Protein AF-A0A6A5T7Q0-F1 (afdb_monomer)

InterPro domains:
  IPR032805 Wax synthase domain [PF13813] (266-339)
  IPR044851 Wax synthase [PTHR31595] (37-334)

Organism: NCBI:txid147558

Solvent-accessible surface area (backbone atoms only — not comparable to full-atom values): 19164 Å² total; per-residue (Å²): 132,87,80,74,84,70,69,101,68,82,77,88,82,75,93,82,60,58,75,69,53,48,51,50,50,51,48,73,26,68,72,57,59,40,68,55,36,51,48,51,32,52,49,53,52,9,46,44,23,24,70,41,63,36,86,43,69,69,52,63,70,46,45,64,57,39,50,46,26,35,52,30,24,25,76,24,20,52,84,76,38,61,68,84,54,17,35,60,52,30,36,49,42,44,48,45,44,32,38,40,48,33,35,42,65,72,65,40,40,26,39,94,82,49,43,70,62,64,52,50,71,63,42,88,76,59,84,81,79,91,45,78,73,54,53,57,56,49,22,41,50,51,9,46,51,55,64,71,40,55,39,31,61,95,43,101,71,39,45,78,58,60,32,69,43,78,93,73,45,72,68,56,71,70,60,46,45,50,53,26,53,53,45,29,54,52,22,51,49,56,44,51,56,61,69,68,54,78,77,64,84,63,50,74,67,71,70,26,78,85,56,70,58,54,85,88,36,65,94,73,64,48,72,66,55,52,51,52,52,52,49,51,50,52,51,48,54,51,41,52,50,27,52,56,52,21,54,49,26,48,52,48,42,54,33,46,73,73,65,75,43,60,70,74,63,65,50,44,59,49,35,54,78,86,46,54,81,42,75,67,33,26,68,53,35,18,43,58,49,42,59,49,56,37,31,39,47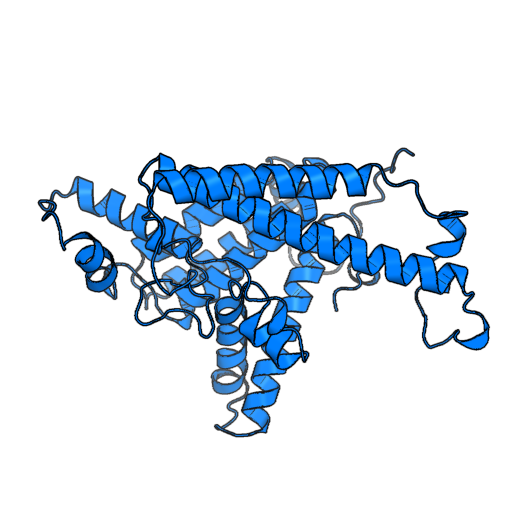,57,17,45,43,45,34,48,74,70,66,59,46,62,95,50,71,65,42,52,51,50,22,52,50,40,20,51,49,54,48,22,53,45,45,35,51,12,46,35,11,66,64,45,48,74,92,77,50,86,42,117

Sequence (348 aa):
MSFKTIGAESFYSLNLLGWHGQHILRFLNTSFHPLFYFTVQVVIISFAIGFVPPRSNRRLLLLPLVVFCSYAIINSASEHLRLFWVCPLSGFANGVVLQYLDLGLLSHWGFDTKSAIILAQKQNGETLAHNRISTVIQRFYFGFLSTFSFRKVNTPYEVKNTPQFRDKRAPSKPRFLLQHVTMVLICILAVDVSSQLPPAPNPAELFAAQRVHFLSRLGEVSGEEIAVRIMGSVLYWCNLFAILQGLFSFAALLAVSFGLSDVRSWRPLFGSLRDATSLRYFWGKFWHQSLRDALYKPGSFLTHKVLHLPPGILARYTKLFLAFLISGLMHAFAEVATGLALHHGGSL

Structure (mmCIF, N/CA/C/O backbone):
data_AF-A0A6A5T7Q0-F1
#
_entry.id   AF-A0A6A5T7Q0-F1
#
loop_
_atom_site.group_PDB
_atom_site.id
_atom_site.type_symbol
_atom_site.label_atom_id
_atom_site.label_alt_id
_atom_site.label_comp_id
_atom_site.label_asym_id
_atom_site.label_entity_id
_atom_site.label_seq_id
_atom_site.pdbx_PDB_ins_code
_atom_site.Cartn_x
_atom_site.Cartn_y
_atom_site.Cartn_z
_atom_site.occupancy
_atom_site.B_iso_or_equiv
_atom_site.auth_seq_id
_atom_site.auth_comp_id
_atom_site.auth_asym_id
_atom_site.auth_atom_id
_atom_site.pdbx_PDB_model_num
ATOM 1 N N . MET A 1 1 ? 15.431 17.254 -19.863 1.00 29.12 1 MET A N 1
ATOM 2 C CA . MET A 1 1 ? 14.466 17.198 -20.980 1.00 29.12 1 MET A CA 1
ATOM 3 C C . MET A 1 1 ? 13.111 17.592 -20.410 1.00 29.12 1 MET A C 1
ATOM 5 O O . MET A 1 1 ? 12.654 16.933 -19.487 1.00 29.12 1 MET A O 1
ATOM 9 N N . SER A 1 2 ? 12.559 18.732 -20.827 1.00 23.59 2 SER A N 1
ATOM 10 C CA . SER A 1 2 ? 11.267 19.230 -20.340 1.00 23.59 2 SER A CA 1
ATOM 11 C C . SER A 1 2 ? 10.161 18.319 -20.873 1.00 23.59 2 SER A C 1
ATOM 13 O O . SER A 1 2 ? 9.926 18.289 -22.081 1.00 23.59 2 SER A O 1
ATOM 15 N N . PHE A 1 3 ? 9.532 17.531 -19.998 1.00 26.17 3 PHE A N 1
ATOM 16 C CA . PHE A 1 3 ? 8.314 16.804 -20.342 1.00 26.17 3 PHE A CA 1
ATOM 17 C C . PHE A 1 3 ? 7.197 17.837 -20.486 1.00 26.17 3 PHE A C 1
ATOM 19 O O . PHE A 1 3 ? 6.603 18.273 -19.503 1.00 26.17 3 PHE A O 1
ATOM 26 N N . LYS A 1 4 ? 6.945 18.265 -21.728 1.00 27.52 4 LYS A N 1
ATOM 27 C CA . LYS A 1 4 ? 5.691 18.926 -22.081 1.00 27.52 4 LYS A CA 1
ATOM 28 C C . LYS A 1 4 ? 4.559 17.970 -21.715 1.00 27.52 4 LYS A C 1
ATOM 30 O O . LYS A 1 4 ? 4.511 16.845 -22.201 1.00 27.52 4 LYS A O 1
ATOM 35 N N . THR A 1 5 ? 3.690 18.448 -20.839 1.00 34.91 5 THR A N 1
ATOM 36 C CA . THR A 1 5 ? 2.397 17.885 -20.468 1.00 34.91 5 THR A CA 1
ATOM 37 C C . THR A 1 5 ? 1.600 17.542 -21.725 1.00 34.91 5 THR A C 1
ATOM 39 O O . THR A 1 5 ? 1.023 18.412 -22.375 1.00 34.91 5 THR A O 1
ATOM 42 N N . ILE A 1 6 ? 1.580 16.259 -22.087 1.00 33.22 6 ILE A N 1
ATOM 43 C CA . ILE A 1 6 ? 0.651 15.745 -23.091 1.00 33.22 6 ILE A CA 1
ATOM 44 C C . ILE A 1 6 ? -0.663 15.470 -22.364 1.00 33.22 6 ILE A C 1
ATOM 46 O O . ILE A 1 6 ? -0.815 14.462 -21.689 1.00 33.22 6 ILE A O 1
ATOM 50 N N . GLY A 1 7 ? -1.566 16.442 -22.489 1.00 31.20 7 GLY A N 1
ATOM 51 C CA . GLY A 1 7 ? -2.966 16.218 -22.844 1.00 31.20 7 GLY A CA 1
ATOM 52 C C . GLY A 1 7 ? -3.815 15.345 -21.924 1.00 31.20 7 GLY A C 1
ATOM 53 O O . GLY A 1 7 ? -3.831 14.124 -22.038 1.00 31.20 7 GLY A O 1
ATOM 54 N N . ALA A 1 8 ? -4.651 16.012 -21.132 1.00 33.62 8 ALA A N 1
ATOM 55 C CA . ALA A 1 8 ? -5.791 15.470 -20.403 1.00 33.62 8 ALA A CA 1
ATOM 56 C C . ALA A 1 8 ? -6.934 14.980 -21.330 1.00 33.62 8 ALA A C 1
ATOM 58 O O . ALA A 1 8 ? -8.061 15.464 -21.241 1.00 33.62 8 ALA A O 1
ATOM 59 N N . GLU A 1 9 ? -6.660 14.031 -22.231 1.00 33.41 9 GLU A N 1
ATOM 60 C CA . GLU A 1 9 ? -7.645 13.515 -23.203 1.00 33.41 9 GLU A CA 1
ATOM 61 C C . GLU A 1 9 ? -7.976 12.019 -23.059 1.00 33.41 9 GLU A C 1
ATOM 63 O O . GLU A 1 9 ? -8.655 11.450 -23.909 1.00 33.41 9 GLU A O 1
ATOM 68 N N . SER A 1 10 ? -7.563 11.344 -21.983 1.00 34.09 10 SER A N 1
ATOM 69 C CA . SER A 1 10 ? -7.735 9.883 -21.893 1.00 34.09 10 SER A CA 1
ATOM 70 C C . SER A 1 10 ? -9.073 9.385 -21.317 1.00 34.09 10 SER A C 1
ATOM 72 O O . SER A 1 10 ? -9.223 8.180 -21.141 1.00 34.09 10 SER A O 1
ATOM 74 N N . PHE A 1 11 ? -10.078 10.243 -21.081 1.00 39.88 11 PHE A N 1
ATOM 75 C CA . PHE A 1 11 ? -11.396 9.804 -20.578 1.00 39.88 11 PHE A CA 1
ATOM 76 C C . PHE A 1 11 ? -12.597 10.555 -21.189 1.00 39.88 11 PHE A C 1
ATOM 78 O O . PHE A 1 11 ? -13.511 10.996 -20.496 1.00 39.88 11 PHE A O 1
ATOM 85 N N . TYR A 1 12 ? -12.651 10.654 -22.519 1.00 38.16 12 TYR A N 1
ATOM 86 C CA . TYR A 1 12 ? -13.884 10.999 -23.239 1.00 38.16 12 TYR A CA 1
ATOM 87 C C . TYR A 1 12 ? -14.661 9.731 -23.609 1.00 38.16 12 TYR A C 1
ATOM 89 O O . TYR A 1 12 ? -14.588 9.277 -24.746 1.00 38.16 12 TYR A O 1
ATOM 97 N N . SER A 1 13 ? -15.368 9.096 -22.668 1.00 35.81 13 SER A N 1
ATOM 98 C CA . SER A 1 13 ? -16.342 8.037 -23.035 1.00 35.81 13 SER A CA 1
ATOM 99 C C . SER A 1 13 ? -17.291 7.579 -21.919 1.00 35.81 13 SER A C 1
ATOM 101 O O . SER A 1 13 ? -17.767 6.452 -21.945 1.00 35.81 13 SER A O 1
ATOM 103 N N . LEU A 1 14 ? -17.662 8.447 -20.971 1.00 39.62 14 LEU A N 1
ATOM 104 C CA . LEU A 1 14 ? -18.832 8.220 -20.102 1.00 39.62 14 LEU A CA 1
ATOM 105 C C . LEU A 1 14 ? -19.646 9.521 -19.981 1.00 39.62 14 LEU A C 1
ATOM 107 O O . LEU A 1 14 ? -19.571 10.251 -18.995 1.00 39.62 14 LEU A O 1
ATOM 111 N N . ASN A 1 15 ? -20.415 9.822 -21.033 1.00 41.84 15 ASN A N 1
ATOM 112 C CA . ASN A 1 15 ? -21.326 10.971 -21.152 1.00 41.84 15 ASN A CA 1
ATOM 113 C C . ASN A 1 15 ? -22.569 10.803 -20.248 1.00 41.84 15 ASN A C 1
ATOM 115 O O . ASN A 1 15 ? -23.684 10.617 -20.725 1.00 41.84 15 ASN A O 1
ATOM 119 N N . LEU A 1 16 ? -22.383 10.830 -18.925 1.00 47.88 16 LEU A N 1
ATOM 120 C CA . LEU A 1 16 ? -23.483 10.748 -17.947 1.00 47.88 16 LEU A CA 1
ATOM 121 C C . LEU A 1 16 ? -23.797 12.087 -17.264 1.00 47.88 16 LEU A C 1
ATOM 123 O O . LEU A 1 16 ? -24.833 12.221 -16.619 1.00 47.88 16 LEU A O 1
ATOM 127 N N . LEU A 1 17 ? -22.927 13.088 -17.405 1.00 51.12 17 LEU A N 1
ATOM 128 C CA . LEU A 1 17 ? -23.079 14.403 -16.784 1.00 51.12 17 LEU A CA 1
ATOM 129 C C . LEU A 1 17 ? -23.056 15.484 -17.864 1.00 51.12 17 LEU A C 1
ATOM 131 O O . LEU A 1 17 ? -22.125 15.541 -18.664 1.00 51.12 17 LEU A O 1
ATOM 135 N N . GLY A 1 18 ? -24.089 16.332 -17.885 1.00 59.00 18 GLY A N 1
ATOM 136 C CA . GLY A 1 18 ? -24.173 17.475 -18.798 1.00 59.00 18 GLY A CA 1
ATOM 137 C C . GLY A 1 18 ? -23.046 18.495 -18.581 1.00 59.00 18 GLY A C 1
ATOM 138 O O . GLY A 1 18 ? -22.315 18.433 -17.593 1.00 59.00 18 GLY A O 1
ATOM 139 N N . TRP A 1 19 ? -22.936 19.469 -19.488 1.00 57.25 19 TRP A N 1
ATOM 140 C CA . TRP A 1 19 ? -21.857 20.473 -19.550 1.00 57.25 19 TRP A CA 1
ATOM 141 C C . TRP A 1 19 ? -21.508 21.120 -18.194 1.00 57.25 19 TRP A C 1
ATOM 143 O O . TRP A 1 19 ? -20.341 21.176 -17.811 1.00 57.25 19 TRP A O 1
ATOM 153 N N . HIS A 1 20 ? -22.513 21.517 -17.408 1.00 55.72 20 HIS A N 1
ATOM 154 C CA . HIS A 1 20 ? -22.313 22.098 -16.074 1.00 55.72 20 HIS A CA 1
ATOM 155 C C . HIS A 1 20 ? -21.708 21.105 -15.067 1.00 55.72 20 HIS A C 1
ATOM 157 O O . HIS A 1 20 ? -20.847 21.475 -14.273 1.00 55.72 20 HIS A O 1
ATOM 163 N N . GLY A 1 21 ? -22.114 19.833 -15.117 1.00 63.03 21 GLY A N 1
ATOM 164 C CA . GLY A 1 21 ? -21.565 18.781 -14.261 1.00 63.03 21 GLY A CA 1
ATOM 165 C C . GLY A 1 21 ? -20.103 18.476 -14.586 1.00 63.03 21 GLY A C 1
ATOM 166 O O . GLY A 1 21 ? -19.308 18.266 -13.674 1.00 63.03 21 GLY A O 1
ATOM 167 N N . GLN A 1 22 ? -19.723 18.533 -15.866 1.00 62.59 22 GLN A N 1
ATOM 168 C CA . GLN A 1 22 ? -18.328 18.371 -16.281 1.00 62.59 22 GLN A CA 1
ATOM 169 C C . GLN A 1 22 ? -17.448 19.540 -15.829 1.00 62.59 22 GLN A C 1
ATOM 171 O O . GLN A 1 22 ? -16.348 19.306 -15.337 1.00 62.59 22 GLN A O 1
ATOM 176 N N . HIS A 1 23 ? -17.934 20.782 -15.921 1.00 64.06 23 HIS A N 1
ATOM 177 C CA . HIS A 1 23 ? -17.203 21.952 -15.415 1.00 64.06 23 HIS A CA 1
ATOM 178 C C . HIS A 1 23 ? -17.034 21.929 -13.899 1.00 64.06 23 HIS A C 1
ATOM 180 O O . HIS A 1 23 ? -15.935 22.181 -13.414 1.00 64.06 23 HIS A O 1
ATOM 186 N N . ILE A 1 24 ? -18.079 21.563 -13.150 1.00 63.47 24 ILE A N 1
ATOM 187 C CA . ILE A 1 24 ? -17.998 21.430 -11.689 1.00 63.47 24 ILE A CA 1
ATOM 188 C C . ILE A 1 24 ? -17.027 20.315 -11.304 1.00 63.47 24 ILE A C 1
ATOM 190 O O . ILE A 1 24 ? -16.191 20.522 -10.430 1.00 63.47 24 ILE A O 1
ATOM 194 N N . LEU A 1 25 ? -17.090 19.153 -11.962 1.00 62.62 25 LEU A N 1
ATOM 195 C CA . LEU A 1 25 ? -16.148 18.067 -11.699 1.00 62.62 25 LEU A CA 1
ATOM 196 C C . LEU A 1 25 ? -14.721 18.462 -12.051 1.00 62.62 25 LEU A C 1
ATOM 198 O O . LEU A 1 25 ? -13.823 18.185 -11.270 1.00 62.62 25 LEU A O 1
ATOM 202 N N . ARG A 1 26 ? -14.502 19.132 -13.184 1.00 64.56 26 ARG A N 1
ATOM 203 C CA . ARG A 1 26 ? -13.176 19.601 -13.591 1.00 64.56 26 ARG A CA 1
ATOM 204 C C . ARG A 1 26 ? -12.623 20.617 -12.596 1.00 64.56 26 ARG A C 1
ATOM 206 O O . ARG A 1 26 ? -11.506 20.443 -12.126 1.00 64.56 26 ARG A O 1
ATOM 213 N N . PHE A 1 27 ? -13.431 21.601 -12.201 1.00 64.75 27 PHE A N 1
ATOM 214 C CA . PHE A 1 27 ? -13.078 22.576 -11.174 1.00 64.75 27 PHE A CA 1
ATOM 215 C C . PHE A 1 27 ? -12.751 21.889 -9.844 1.00 64.75 27 PHE A C 1
ATOM 217 O O . PHE A 1 27 ? -11.660 22.060 -9.310 1.00 64.75 27 PHE A O 1
ATOM 224 N N . LEU A 1 28 ? -13.646 21.043 -9.330 1.00 62.97 28 LEU A N 1
ATOM 225 C CA . LEU A 1 28 ? -13.444 20.314 -8.076 1.00 62.97 28 LEU A CA 1
ATOM 226 C C . LEU A 1 28 ? -12.318 19.286 -8.134 1.00 62.97 28 LEU A C 1
ATOM 228 O O . LEU A 1 28 ? -11.993 18.749 -7.084 1.00 62.97 28 LEU A O 1
ATOM 232 N N . ASN A 1 29 ? -11.759 18.981 -9.300 1.00 64.88 29 ASN A N 1
ATOM 233 C CA . ASN A 1 29 ? -10.672 18.027 -9.476 1.00 64.88 29 ASN A CA 1
ATOM 234 C C . ASN A 1 29 ? -9.305 18.728 -9.491 1.00 64.88 29 ASN A C 1
ATOM 236 O O . ASN A 1 29 ? -8.366 18.244 -8.875 1.00 64.88 29 ASN A O 1
ATOM 240 N N . THR A 1 30 ? -9.203 19.902 -10.120 1.00 65.81 30 THR A N 1
ATOM 241 C CA . THR A 1 30 ? -7.932 20.639 -10.256 1.00 65.81 30 THR A CA 1
ATOM 242 C C . THR A 1 30 ? -7.741 21.752 -9.221 1.00 65.81 30 THR A C 1
ATOM 244 O O . THR A 1 30 ? -6.676 22.356 -9.171 1.00 65.81 30 THR A O 1
ATOM 247 N N . SER A 1 31 ? -8.758 22.072 -8.409 1.00 71.94 31 SER A N 1
ATOM 248 C CA . SER A 1 31 ? -8.704 23.242 -7.509 1.00 71.94 31 SER A CA 1
ATOM 249 C C . SER A 1 31 ? -7.930 23.029 -6.210 1.00 71.94 31 SER A C 1
ATOM 251 O O . SER A 1 31 ? -7.520 24.011 -5.593 1.00 71.94 31 SER A O 1
ATOM 253 N N . PHE A 1 32 ? -7.752 21.786 -5.750 1.00 86.25 32 PHE A N 1
ATOM 254 C CA . PHE A 1 32 ? -7.095 21.514 -4.471 1.00 86.25 32 PHE A CA 1
ATOM 255 C C . PHE A 1 32 ? -5.899 20.584 -4.625 1.00 86.25 32 PHE A C 1
ATOM 257 O O . PHE A 1 32 ? -5.861 19.698 -5.472 1.00 86.25 32 PHE A O 1
ATOM 264 N N . HIS A 1 33 ? -4.924 20.757 -3.734 1.00 91.88 33 HIS A N 1
ATOM 265 C CA . HIS A 1 33 ? -3.753 19.895 -3.684 1.00 91.88 33 HIS A CA 1
ATOM 266 C C . HIS A 1 33 ? -4.165 18.431 -3.390 1.00 91.88 33 HIS A C 1
ATOM 268 O O . HIS A 1 33 ? -4.971 18.213 -2.484 1.00 91.88 33 HIS A O 1
ATOM 274 N N . PRO A 1 34 ? -3.574 17.405 -4.032 1.00 92.62 34 PRO A N 1
ATOM 275 C CA . PRO A 1 34 ? -3.912 15.985 -3.832 1.00 92.62 34 PRO A CA 1
ATOM 276 C C . PRO A 1 34 ? -3.965 15.531 -2.362 1.00 92.62 34 PRO A C 1
ATOM 278 O O . PRO A 1 34 ? -4.816 14.737 -1.961 1.00 92.62 3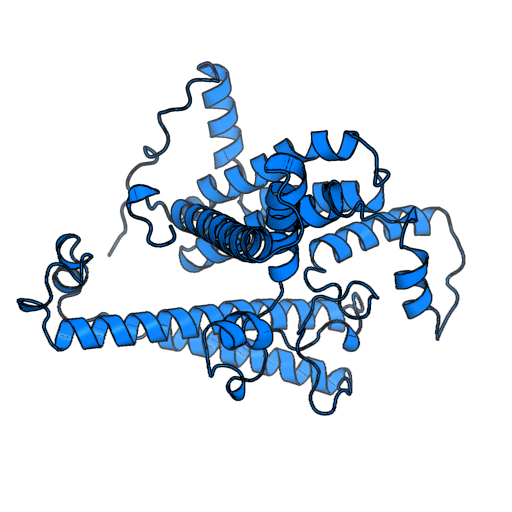4 PRO A O 1
ATOM 281 N N . LEU A 1 35 ? -3.082 16.077 -1.518 1.00 93.50 35 LEU A N 1
ATOM 282 C CA . LEU A 1 35 ? -3.062 15.794 -0.074 1.00 93.50 35 LEU A CA 1
ATOM 283 C C . LEU A 1 35 ? -4.320 16.275 0.666 1.00 93.50 35 LEU A C 1
ATOM 285 O O . LEU A 1 35 ? -4.678 15.691 1.689 1.00 93.50 35 LEU A O 1
ATOM 289 N N . PHE A 1 36 ? -5.005 17.304 0.162 1.00 94.75 36 PHE A N 1
ATOM 290 C CA . PHE A 1 36 ? -6.293 17.734 0.696 1.00 94.75 36 PHE A CA 1
ATOM 291 C C . PHE A 1 36 ? -7.346 16.644 0.485 1.00 94.75 36 PHE A C 1
ATOM 293 O O . PHE A 1 36 ? -7.945 16.188 1.458 1.00 94.75 36 PHE A O 1
ATOM 300 N N . TYR A 1 37 ? -7.506 16.143 -0.746 1.00 95.31 37 TYR A N 1
ATOM 301 C CA . TYR A 1 37 ? -8.430 15.038 -1.023 1.00 95.31 37 TYR A CA 1
ATOM 302 C C . TYR A 1 37 ? -8.072 13.787 -0.229 1.00 95.31 37 TYR A C 1
ATOM 304 O O . TYR A 1 37 ? -8.967 13.141 0.308 1.00 95.31 37 TYR A O 1
ATOM 312 N N . PHE A 1 38 ? -6.781 13.469 -0.091 1.00 95.69 38 PHE A N 1
ATOM 313 C CA . PHE A 1 38 ? -6.343 12.333 0.719 1.00 95.69 38 PHE A CA 1
ATOM 314 C C . PHE A 1 38 ? -6.719 12.508 2.198 1.00 95.69 38 PHE A C 1
ATOM 316 O O . PHE A 1 38 ? -7.215 11.580 2.837 1.00 95.69 38 PHE A O 1
ATOM 323 N N . THR A 1 39 ? -6.565 13.718 2.738 1.00 96.06 39 THR A N 1
ATOM 324 C CA . THR A 1 39 ? -6.977 14.038 4.111 1.00 96.06 39 THR A CA 1
ATOM 325 C C . THR A 1 39 ? -8.488 13.891 4.278 1.00 96.06 39 THR A C 1
ATOM 327 O O . THR A 1 39 ? -8.936 13.216 5.205 1.00 96.06 39 THR A O 1
ATOM 330 N N . VAL A 1 40 ? -9.281 14.451 3.358 1.00 96.25 40 VAL A N 1
ATOM 331 C CA . VAL A 1 40 ? -10.746 14.312 3.353 1.00 96.25 40 VAL A CA 1
ATOM 332 C C . VAL A 1 40 ? -11.149 12.838 3.284 1.00 96.25 40 VAL A C 1
ATOM 334 O O . VAL A 1 40 ? -11.987 12.393 4.067 1.00 96.25 40 VAL A O 1
ATOM 337 N N . GLN A 1 41 ? -10.503 12.054 2.421 1.00 96.31 41 GLN A N 1
ATOM 338 C CA . GLN A 1 41 ? -10.735 10.619 2.277 1.00 96.31 41 GLN A CA 1
ATOM 339 C C . GLN A 1 41 ? -10.512 9.869 3.599 1.00 96.31 41 GLN A C 1
ATOM 341 O O . GLN A 1 41 ? -11.386 9.127 4.052 1.00 96.31 41 GLN A O 1
ATOM 346 N N . VAL A 1 42 ? -9.371 10.099 4.256 1.00 96.50 42 VAL A N 1
ATOM 347 C CA . VAL A 1 42 ? -9.034 9.491 5.553 1.00 96.50 42 VAL A CA 1
ATOM 348 C C . VAL A 1 42 ? -10.026 9.913 6.634 1.00 96.50 42 VAL A C 1
ATOM 350 O O . VAL A 1 42 ? -10.448 9.074 7.434 1.00 96.50 42 VAL A O 1
ATOM 353 N N . VAL A 1 43 ? -10.434 11.183 6.660 1.00 96.69 43 VAL A N 1
ATOM 354 C CA . VAL A 1 43 ? -11.421 11.697 7.618 1.00 96.69 43 VAL A CA 1
ATOM 355 C C . VAL A 1 43 ? -12.769 11.003 7.422 1.00 96.69 43 VAL A C 1
ATOM 357 O O . VAL A 1 43 ? -13.307 10.468 8.391 1.00 96.69 43 VAL A O 1
ATOM 360 N N . ILE A 1 44 ? -13.281 10.917 6.189 1.00 96.38 44 ILE A N 1
ATOM 361 C CA . ILE A 1 44 ? -14.551 10.236 5.884 1.00 96.38 44 ILE A CA 1
ATOM 362 C C . ILE A 1 44 ? -14.516 8.780 6.362 1.00 96.38 44 ILE A C 1
ATOM 364 O O . ILE A 1 44 ? -15.428 8.340 7.066 1.00 96.38 44 ILE A O 1
ATOM 368 N N . ILE A 1 45 ? -13.450 8.040 6.037 1.00 95.81 45 ILE A N 1
ATOM 369 C CA . ILE A 1 45 ? -13.291 6.635 6.446 1.00 95.81 45 ILE A CA 1
ATOM 370 C C . ILE A 1 45 ? -13.238 6.517 7.976 1.00 95.81 45 ILE A C 1
ATOM 372 O O . ILE A 1 45 ? -13.916 5.668 8.562 1.00 95.81 45 ILE A O 1
ATOM 376 N N . SER A 1 46 ? -12.482 7.395 8.638 1.00 94.69 46 SER A N 1
ATOM 377 C CA . SER A 1 46 ? -12.334 7.398 10.097 1.00 94.69 46 SER A CA 1
ATOM 378 C C . SER A 1 46 ? -13.672 7.656 10.795 1.00 94.69 46 SER A C 1
ATOM 380 O O . SER A 1 46 ? -14.032 6.939 11.732 1.00 94.69 46 SER A O 1
ATOM 382 N N . PHE A 1 47 ? -14.462 8.611 10.296 1.00 94.31 47 PHE A N 1
ATOM 383 C CA . PHE A 1 47 ? -15.812 8.867 10.798 1.00 94.31 47 PHE A CA 1
ATOM 384 C C . PHE A 1 47 ? -16.754 7.685 10.549 1.00 94.31 47 PHE A C 1
ATOM 386 O O . PHE A 1 47 ? -17.473 7.259 11.457 1.00 94.31 47 PHE A O 1
ATOM 393 N N . ALA A 1 48 ? -16.716 7.103 9.350 1.00 94.62 48 ALA A N 1
ATOM 394 C CA . ALA A 1 48 ? -17.541 5.954 9.001 1.00 94.62 48 ALA A CA 1
ATOM 395 C C . ALA A 1 48 ? -17.285 4.754 9.927 1.00 94.62 48 ALA A C 1
ATOM 397 O O . ALA A 1 48 ? -18.228 4.111 10.391 1.00 94.62 48 ALA A O 1
ATOM 398 N N . ILE A 1 49 ? -16.018 4.459 10.225 1.00 92.56 49 ILE A N 1
ATOM 399 C CA 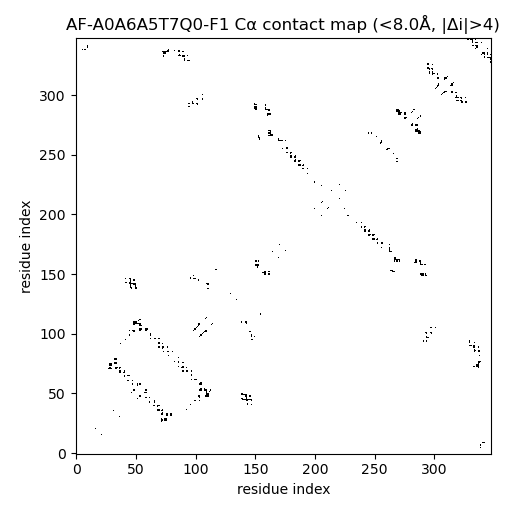. ILE A 1 49 ? -15.633 3.326 11.074 1.00 92.56 49 ILE A CA 1
ATOM 400 C C . ILE A 1 49 ? -15.898 3.613 12.562 1.00 92.56 49 ILE A C 1
ATOM 402 O O . ILE A 1 49 ? -16.354 2.721 13.285 1.00 92.56 49 ILE A O 1
ATOM 406 N N . GLY A 1 50 ? -15.616 4.833 13.027 1.00 91.75 50 GLY A N 1
ATOM 407 C CA . GLY A 1 50 ? -15.718 5.211 14.440 1.00 91.75 50 GLY A CA 1
ATOM 408 C C . GLY A 1 50 ? -17.143 5.483 14.936 1.00 91.75 50 GLY A C 1
ATOM 409 O O . GLY A 1 50 ? -17.464 5.177 16.088 1.00 91.75 50 GLY A O 1
ATOM 410 N N . PHE A 1 51 ? -18.007 6.039 14.080 1.00 92.50 51 PHE A N 1
ATOM 411 C CA . PHE A 1 51 ? -19.298 6.599 14.502 1.00 92.50 51 PHE A CA 1
ATOM 412 C C . PHE A 1 51 ? -20.514 5.951 13.841 1.00 92.50 51 PHE A C 1
ATOM 414 O O . PHE A 1 51 ? -21.576 5.895 14.457 1.00 92.50 51 PHE A O 1
ATOM 421 N N . VAL A 1 52 ? -20.395 5.450 12.608 1.00 93.38 52 VAL A N 1
ATOM 422 C CA . VAL A 1 52 ? -21.538 4.835 11.918 1.00 93.38 52 VAL A CA 1
ATOM 423 C C . VAL A 1 52 ? -21.640 3.357 12.311 1.00 93.38 52 VAL A C 1
ATOM 425 O O . VAL A 1 52 ? -20.641 2.642 12.181 1.00 93.38 52 VAL A O 1
ATOM 428 N N . PRO A 1 53 ? -22.817 2.849 12.733 1.00 91.44 53 PRO A N 1
ATOM 429 C CA . PRO A 1 53 ? -22.978 1.448 13.112 1.00 91.44 53 PRO A CA 1
ATOM 430 C C . PRO A 1 53 ? -22.544 0.477 11.998 1.00 91.44 53 PRO A C 1
ATOM 432 O O . PRO A 1 53 ? -22.861 0.721 10.830 1.00 91.44 53 PRO A O 1
ATOM 435 N N . PRO A 1 54 ? -21.875 -0.648 12.319 1.00 89.06 54 PRO A N 1
ATOM 436 C CA . PRO A 1 54 ? -21.259 -1.514 11.313 1.00 89.06 54 PRO A CA 1
ATOM 437 C C . PRO A 1 54 ? -22.170 -2.116 10.249 1.00 89.06 54 PRO A C 1
ATOM 439 O O . PRO A 1 54 ? -21.725 -2.370 9.133 1.00 89.06 54 PRO A O 1
ATOM 442 N N . ARG A 1 55 ? -23.439 -2.345 10.591 1.00 88.25 55 ARG A N 1
ATOM 443 C CA . ARG A 1 55 ? -24.452 -2.904 9.685 1.00 88.25 55 ARG A CA 1
ATOM 444 C C . ARG A 1 55 ? -25.338 -1.836 9.039 1.00 88.25 55 ARG A C 1
ATOM 446 O O . ARG A 1 55 ? -26.320 -2.169 8.392 1.00 88.25 55 ARG A O 1
ATOM 453 N N . SER A 1 56 ? -25.035 -0.554 9.239 1.00 92.00 56 SER A N 1
ATOM 454 C CA . SER A 1 56 ? -25.839 0.524 8.672 1.00 92.00 56 SER A CA 1
ATOM 455 C C . SER A 1 56 ? -25.542 0.712 7.185 1.00 92.00 56 SER A C 1
ATOM 457 O O . SER A 1 56 ? -24.397 0.959 6.802 1.00 92.00 56 SER A O 1
ATOM 459 N N . ASN A 1 57 ? -26.596 0.738 6.365 1.00 89.50 57 ASN A N 1
ATOM 460 C CA . ASN A 1 57 ? -26.510 1.069 4.937 1.00 89.50 57 ASN A CA 1
ATOM 461 C C . ASN A 1 57 ? -25.952 2.478 4.681 1.00 89.50 57 ASN A C 1
ATOM 463 O O . ASN A 1 57 ? -25.473 2.758 3.587 1.00 89.50 57 ASN A O 1
ATOM 467 N N . ARG A 1 58 ? -25.927 3.357 5.696 1.00 91.00 58 ARG A N 1
ATOM 468 C CA . ARG A 1 58 ? -25.296 4.684 5.604 1.00 91.00 58 ARG A CA 1
ATOM 469 C C . ARG A 1 58 ? -23.814 4.607 5.239 1.00 91.00 58 ARG A C 1
ATOM 471 O O . ARG A 1 58 ? -23.304 5.535 4.627 1.00 91.00 58 ARG A O 1
ATOM 478 N N . ARG A 1 59 ? -23.125 3.508 5.568 1.00 93.19 59 ARG A N 1
ATOM 479 C CA . ARG A 1 59 ? -21.728 3.301 5.157 1.00 93.19 59 ARG A CA 1
ATOM 480 C C . ARG A 1 59 ? -21.595 3.141 3.641 1.00 93.19 59 ARG A C 1
ATOM 482 O O . ARG A 1 59 ? -20.658 3.663 3.053 1.00 93.19 59 ARG A O 1
ATOM 489 N N . LEU A 1 60 ? -22.565 2.503 2.986 1.00 93.31 60 LEU A N 1
ATOM 490 C CA . LEU A 1 60 ? -22.561 2.374 1.528 1.00 93.31 60 LEU A CA 1
ATOM 491 C C . LEU A 1 60 ? -22.643 3.744 0.841 1.00 93.31 60 LEU A C 1
ATOM 493 O O . LEU A 1 60 ? -21.962 3.971 -0.153 1.00 93.31 60 LEU A O 1
ATOM 497 N N . LEU A 1 61 ? -23.408 4.678 1.415 1.00 91.62 61 LEU A N 1
ATOM 498 C CA . LEU A 1 61 ? -23.562 6.039 0.888 1.00 91.62 61 LEU A CA 1
ATOM 499 C C . LEU A 1 61 ? -22.264 6.864 0.929 1.00 91.62 61 LEU A C 1
ATOM 501 O O . LEU A 1 61 ? -22.145 7.842 0.199 1.00 91.62 61 LEU A O 1
ATOM 505 N N . LEU A 1 62 ? -21.286 6.481 1.757 1.00 93.81 62 LEU A N 1
ATOM 506 C CA . LEU A 1 62 ? -19.993 7.167 1.853 1.00 93.81 62 LEU A CA 1
ATOM 507 C C . LEU A 1 62 ? -18.971 6.647 0.833 1.00 93.81 62 LEU A C 1
ATOM 509 O O . LEU A 1 62 ? -17.981 7.326 0.565 1.00 93.81 62 LEU A O 1
ATOM 513 N N . LEU A 1 63 ? -19.203 5.470 0.240 1.00 94.25 63 LEU A N 1
ATOM 514 C CA . LEU A 1 63 ? -18.287 4.880 -0.734 1.00 94.25 63 LEU A CA 1
ATOM 515 C C . LEU A 1 63 ? -18.074 5.778 -1.971 1.00 94.25 63 LEU A C 1
ATOM 517 O O . LEU A 1 63 ? -16.911 5.988 -2.315 1.00 94.25 63 LEU A O 1
ATOM 521 N N . PRO A 1 64 ? -19.112 6.367 -2.605 1.00 94.88 64 PRO A N 1
ATOM 522 C CA . PRO A 1 64 ? -18.913 7.278 -3.733 1.00 94.88 64 PRO A CA 1
ATOM 523 C C . PRO A 1 64 ? -18.028 8.481 -3.396 1.00 94.88 64 PRO A C 1
ATOM 525 O O . PRO A 1 64 ? -17.223 8.884 -4.226 1.00 94.88 64 PRO A O 1
ATOM 528 N N . LEU A 1 65 ? -18.115 9.018 -2.173 1.00 93.75 65 LEU A N 1
ATOM 529 C CA . LEU A 1 65 ? -17.269 10.134 -1.730 1.00 93.75 65 LEU A CA 1
ATOM 530 C C . LEU A 1 65 ? -15.804 9.704 -1.584 1.00 93.75 65 LEU A C 1
ATOM 532 O O . LEU A 1 65 ? -14.902 10.393 -2.050 1.00 93.75 65 LEU A O 1
ATOM 536 N N . VAL A 1 66 ? -15.563 8.537 -0.981 1.00 95.56 66 VAL A N 1
ATOM 537 C CA . VAL A 1 66 ? -14.213 7.971 -0.818 1.00 95.56 66 VAL A CA 1
ATOM 538 C C . VAL A 1 66 ? -13.576 7.648 -2.176 1.00 95.56 66 VAL A C 1
ATOM 540 O O . VAL A 1 66 ? -12.384 7.899 -2.369 1.00 95.56 66 VAL A O 1
ATOM 543 N N . VAL A 1 67 ? -14.364 7.130 -3.124 1.00 95.00 67 VAL A N 1
ATOM 544 C CA . VAL A 1 67 ? -13.934 6.870 -4.507 1.00 95.00 67 VAL A CA 1
ATOM 545 C C . VAL A 1 67 ? -13.683 8.177 -5.255 1.00 95.00 67 VAL A C 1
ATOM 547 O O . VAL A 1 67 ? -12.660 8.290 -5.925 1.00 95.00 67 VAL A O 1
ATOM 550 N N . PHE A 1 68 ? -14.549 9.182 -5.096 1.00 93.88 68 PHE A N 1
ATOM 551 C CA . PHE A 1 68 ? -14.360 10.505 -5.689 1.00 93.88 68 PHE A CA 1
ATOM 552 C C . PHE A 1 68 ? -13.055 11.158 -5.223 1.00 93.88 68 PHE A C 1
ATOM 554 O O . PHE A 1 68 ? -12.316 11.672 -6.054 1.00 93.88 68 PHE A O 1
ATOM 561 N N . CYS A 1 69 ? -12.709 11.082 -3.932 1.00 94.81 69 CYS A N 1
ATOM 562 C CA . CYS A 1 69 ? -11.415 11.577 -3.458 1.00 94.81 69 CYS A CA 1
ATOM 563 C C . CYS A 1 69 ? -10.238 10.848 -4.126 1.00 94.81 69 CYS A C 1
ATOM 565 O O . CYS A 1 69 ? -9.275 11.498 -4.515 1.00 94.81 69 CYS A O 1
ATOM 567 N N . SER A 1 70 ? -10.320 9.522 -4.296 1.00 94.62 70 SER A N 1
ATOM 568 C CA . SER A 1 70 ? -9.279 8.752 -5.000 1.00 94.62 70 SER A CA 1
ATOM 569 C C . SER A 1 70 ? -9.158 9.181 -6.462 1.00 94.62 70 SER A C 1
ATOM 571 O O . SER A 1 70 ? -8.061 9.427 -6.954 1.00 94.62 70 SER A O 1
ATOM 573 N N . TYR A 1 71 ? -10.297 9.339 -7.140 1.00 92.69 71 TYR A N 1
ATOM 574 C CA . TYR A 1 71 ? -10.365 9.850 -8.505 1.00 92.69 71 TYR A CA 1
ATOM 575 C C . TYR A 1 71 ? -9.748 11.250 -8.612 1.00 92.69 71 TYR A C 1
ATOM 577 O O . TYR A 1 71 ? -8.939 11.491 -9.507 1.00 92.69 71 TYR A O 1
ATOM 585 N N . ALA A 1 72 ? -10.070 12.149 -7.680 1.00 92.38 72 ALA A N 1
ATOM 586 C CA . ALA A 1 72 ? -9.528 13.500 -7.668 1.00 92.38 72 ALA A CA 1
ATOM 587 C C . ALA A 1 72 ? -8.003 13.505 -7.485 1.00 92.38 72 ALA A C 1
ATOM 589 O O . ALA A 1 72 ? -7.293 14.230 -8.173 1.00 92.38 72 ALA A O 1
ATOM 590 N N . ILE A 1 73 ? -7.474 12.635 -6.617 1.00 93.12 73 ILE A N 1
ATOM 591 C CA . ILE A 1 73 ? -6.025 12.456 -6.443 1.00 93.12 73 ILE A CA 1
ATOM 592 C C . ILE A 1 73 ? -5.385 11.985 -7.747 1.00 93.12 73 ILE A C 1
ATOM 594 O O . ILE A 1 73 ? -4.420 12.596 -8.189 1.00 93.12 73 ILE A O 1
ATOM 598 N N . ILE A 1 74 ? -5.933 10.943 -8.380 1.00 90.69 74 ILE A N 1
ATOM 599 C CA . ILE A 1 74 ? -5.385 10.381 -9.625 1.00 90.69 74 ILE A CA 1
ATOM 600 C C . ILE A 1 74 ? -5.280 11.459 -10.706 1.00 90.69 74 ILE A C 1
ATOM 602 O O . ILE A 1 74 ? -4.260 11.562 -11.373 1.00 90.69 74 ILE A O 1
ATOM 606 N N . ASN A 1 75 ? 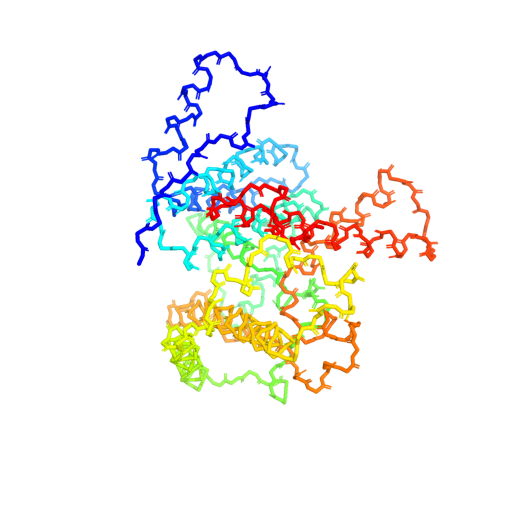-6.304 12.294 -10.858 1.00 88.12 75 ASN A N 1
ATOM 607 C CA . ASN A 1 75 ? -6.340 13.275 -11.939 1.00 88.12 75 ASN A CA 1
ATOM 608 C C . ASN A 1 75 ? -5.590 14.584 -11.634 1.00 88.12 75 ASN A C 1
ATOM 610 O O . ASN A 1 75 ? -5.315 15.333 -12.563 1.00 88.12 75 ASN A O 1
ATOM 614 N N . SER A 1 76 ? -5.265 14.875 -10.371 1.00 88.38 76 SER A N 1
ATOM 615 C CA . SER A 1 76 ? -4.567 16.114 -9.980 1.00 88.38 76 SER A CA 1
ATOM 616 C C . SER A 1 76 ? -3.114 15.898 -9.551 1.00 88.38 76 SER A C 1
ATOM 618 O O . SER A 1 76 ? -2.342 16.859 -9.472 1.00 88.38 76 SER A O 1
ATOM 620 N N . ALA A 1 77 ? -2.710 14.656 -9.258 1.00 89.00 77 ALA A N 1
ATOM 621 C CA . ALA A 1 77 ? -1.413 14.359 -8.655 1.00 89.00 77 ALA A CA 1
ATOM 622 C C . ALA A 1 77 ? -0.224 14.778 -9.521 1.00 89.00 77 ALA A C 1
ATOM 624 O O . ALA A 1 77 ? 0.697 15.396 -8.990 1.00 89.00 77 ALA A O 1
ATOM 625 N N . SER A 1 78 ? -0.237 14.499 -10.826 1.00 89.56 78 SER A N 1
ATOM 626 C CA . SER A 1 78 ? 0.861 14.869 -11.732 1.00 89.56 78 SER A CA 1
ATOM 627 C C . SER A 1 78 ? 1.040 16.376 -11.906 1.00 89.56 78 SER A C 1
ATOM 629 O O . SER A 1 78 ? 2.132 16.817 -12.251 1.00 89.56 78 SER A O 1
ATOM 631 N N . GLU A 1 79 ? -0.011 17.165 -11.675 1.00 87.00 79 GLU A N 1
ATOM 632 C CA . GLU A 1 79 ? 0.041 18.627 -11.790 1.00 87.00 79 GLU A CA 1
ATOM 633 C C . GLU A 1 79 ? 0.670 19.282 -10.551 1.00 87.00 79 GLU A C 1
ATOM 635 O O . GLU A 1 79 ? 1.280 20.344 -10.651 1.00 87.00 79 GLU A O 1
ATOM 640 N N . HIS A 1 80 ? 0.552 18.640 -9.385 1.00 87.12 80 HIS A N 1
ATOM 641 C CA . HIS A 1 80 ? 0.938 19.222 -8.096 1.00 87.12 80 HIS A CA 1
ATOM 642 C C . HIS A 1 80 ? 2.173 18.572 -7.466 1.00 87.12 80 HIS A C 1
ATOM 644 O O . HIS A 1 80 ? 2.857 19.189 -6.648 1.00 87.12 80 HIS A O 1
ATOM 650 N N . LEU A 1 81 ? 2.455 17.313 -7.799 1.00 87.88 81 LEU A N 1
ATOM 651 C CA . LEU A 1 81 ? 3.511 16.523 -7.181 1.00 87.88 81 LEU A CA 1
ATOM 652 C C . LEU A 1 81 ? 4.590 16.172 -8.195 1.00 87.88 81 LEU A C 1
ATOM 654 O O . LEU A 1 81 ? 4.338 15.946 -9.375 1.00 87.88 81 LEU A O 1
ATOM 658 N N . ARG A 1 82 ? 5.822 16.028 -7.701 1.00 86.25 82 ARG A N 1
ATOM 659 C CA . ARG A 1 82 ? 6.884 15.398 -8.490 1.00 86.25 82 ARG A CA 1
ATOM 660 C C . ARG A 1 82 ? 6.449 13.983 -8.858 1.00 86.25 82 ARG A C 1
ATOM 662 O O . ARG A 1 82 ? 5.961 13.265 -7.988 1.00 86.25 82 ARG A O 1
ATOM 669 N N . LEU A 1 83 ? 6.724 13.572 -10.097 1.00 81.38 83 LEU A N 1
ATOM 670 C CA . LEU A 1 83 ? 6.367 12.263 -10.664 1.00 81.38 83 LEU A CA 1
ATOM 671 C C . LEU A 1 83 ? 6.633 11.088 -9.708 1.00 81.38 83 LEU A C 1
ATOM 673 O O . LEU A 1 83 ? 5.817 10.182 -9.575 1.00 81.38 83 LEU A O 1
ATOM 677 N N . PHE A 1 84 ? 7.747 11.157 -8.978 1.00 81.81 84 PHE A N 1
ATOM 678 C CA . PHE A 1 84 ? 8.129 10.191 -7.952 1.00 81.81 84 PHE A CA 1
ATOM 679 C C . PHE A 1 84 ? 7.052 9.944 -6.876 1.00 81.81 84 PHE A C 1
ATOM 681 O O . PHE A 1 84 ? 6.848 8.808 -6.463 1.00 81.81 84 PHE A O 1
ATOM 688 N N . TRP A 1 85 ? 6.351 10.989 -6.424 1.00 86.75 85 TRP A N 1
ATOM 689 C CA . TRP A 1 85 ? 5.337 10.915 -5.362 1.00 86.75 85 TRP A CA 1
ATOM 690 C C . TRP A 1 85 ? 3.927 10.619 -5.873 1.00 86.75 85 TRP A C 1
ATOM 692 O O . TRP A 1 85 ? 3.067 10.214 -5.091 1.00 86.75 85 TRP A O 1
ATOM 702 N N . VAL A 1 86 ? 3.696 10.786 -7.175 1.00 89.81 86 VAL A N 1
ATOM 703 C CA . VAL A 1 86 ? 2.387 10.615 -7.814 1.00 89.81 86 VAL A CA 1
ATOM 704 C C . VAL A 1 86 ? 1.874 9.184 -7.660 1.00 89.81 86 VAL A C 1
ATOM 706 O O . VAL A 1 86 ? 0.775 8.971 -7.144 1.00 89.81 86 VAL A O 1
ATOM 709 N N . CYS A 1 87 ? 2.682 8.197 -8.057 1.00 87.12 87 CYS A N 1
ATOM 710 C CA . CYS A 1 87 ? 2.284 6.790 -8.024 1.00 87.12 87 CYS A CA 1
ATOM 711 C C . CYS A 1 87 ? 2.129 6.253 -6.584 1.00 87.12 87 CYS A C 1
ATOM 713 O O . CYS A 1 87 ? 1.077 5.682 -6.288 1.00 87.12 87 CYS A O 1
ATOM 715 N N . PRO A 1 88 ? 3.066 6.491 -5.636 1.00 89.75 88 PRO A N 1
ATOM 716 C CA . PRO A 1 88 ? 2.880 6.089 -4.241 1.00 89.75 88 PRO A CA 1
ATOM 717 C C . PRO A 1 88 ? 1.630 6.685 -3.585 1.00 89.75 88 PRO A C 1
ATOM 719 O O . PRO A 1 88 ? 0.887 5.950 -2.936 1.00 89.75 88 PRO A O 1
ATOM 722 N N . LEU A 1 89 ? 1.365 7.988 -3.765 1.00 92.62 89 LEU A N 1
ATOM 723 C CA . LEU A 1 89 ? 0.178 8.622 -3.184 1.00 92.62 89 LEU A CA 1
ATOM 724 C C . LEU A 1 89 ? -1.107 8.039 -3.780 1.00 92.62 89 LEU A C 1
ATOM 726 O O . LEU A 1 89 ? -2.013 7.675 -3.035 1.00 92.62 89 LEU A O 1
ATOM 730 N N . SER A 1 90 ? -1.168 7.904 -5.105 1.00 92.56 90 SER A N 1
ATOM 731 C CA . SER A 1 90 ? -2.345 7.376 -5.806 1.00 92.56 90 SER A CA 1
ATOM 732 C C . SER A 1 90 ? -2.592 5.902 -5.476 1.00 92.56 90 SER A C 1
ATOM 734 O O . SER A 1 90 ? -3.725 5.494 -5.218 1.00 92.56 90 SER A O 1
ATOM 736 N N . GLY A 1 91 ? -1.533 5.093 -5.397 1.00 92.25 91 GLY A N 1
ATOM 737 C CA . GLY A 1 91 ? -1.613 3.703 -4.952 1.00 92.25 91 GLY A CA 1
ATOM 738 C C . GLY A 1 91 ? -2.114 3.588 -3.511 1.00 92.25 91 GLY A C 1
ATOM 739 O O . GLY A 1 91 ? -2.973 2.757 -3.217 1.00 92.25 91 GLY A O 1
ATOM 740 N N . PHE A 1 92 ? -1.645 4.457 -2.613 1.00 92.12 92 PHE A N 1
ATOM 741 C CA . PHE A 1 92 ? -2.088 4.465 -1.220 1.00 92.12 92 PHE A CA 1
ATOM 742 C C . PHE A 1 92 ? -3.534 4.957 -1.061 1.00 92.12 92 PHE A C 1
ATOM 744 O O . PHE A 1 92 ? -4.296 4.360 -0.300 1.00 92.12 92 PHE A O 1
ATOM 751 N N . ALA A 1 93 ? -3.940 5.974 -1.828 1.00 94.81 93 ALA A N 1
ATOM 752 C CA . ALA A 1 93 ? -5.319 6.454 -1.904 1.00 94.81 93 ALA A CA 1
ATOM 753 C C . ALA A 1 93 ? -6.284 5.340 -2.346 1.00 94.81 93 ALA A C 1
ATOM 755 O O . ALA A 1 93 ? -7.309 5.108 -1.706 1.00 94.81 93 ALA A O 1
ATOM 756 N N . ASN A 1 94 ? -5.926 4.565 -3.372 1.00 94.31 94 ASN A N 1
ATOM 757 C CA . ASN A 1 94 ? -6.723 3.401 -3.766 1.00 94.31 94 ASN A CA 1
ATOM 758 C C . ASN A 1 94 ? -6.672 2.279 -2.714 1.00 94.31 94 ASN A C 1
ATOM 760 O O . ASN A 1 94 ? -7.684 1.634 -2.436 1.00 94.31 94 ASN A O 1
ATOM 764 N N . GLY A 1 95 ? -5.525 2.080 -2.060 1.00 94.81 95 GLY A N 1
ATOM 765 C CA . GLY A 1 95 ? -5.387 1.147 -0.943 1.00 94.81 95 GLY A CA 1
ATOM 766 C C . GLY A 1 95 ? -6.361 1.441 0.203 1.00 94.81 95 GLY A C 1
ATOM 767 O O . GLY A 1 95 ? -6.980 0.514 0.728 1.00 94.81 95 GLY A O 1
ATOM 768 N N . VAL A 1 96 ? -6.565 2.713 0.570 1.00 95.06 96 VAL A N 1
ATOM 769 C CA . VAL A 1 96 ? -7.536 3.079 1.620 1.00 95.06 96 VAL A CA 1
ATOM 770 C C . VAL A 1 96 ? -8.993 2.943 1.163 1.00 95.06 96 VAL A C 1
ATOM 772 O O . VAL A 1 96 ? -9.845 2.619 1.991 1.00 95.06 96 VAL A O 1
ATOM 775 N N . VAL A 1 97 ? -9.295 3.073 -0.138 1.00 96.38 97 VAL A N 1
ATOM 776 C CA . VAL A 1 97 ? -10.616 2.701 -0.693 1.00 96.38 97 VAL A CA 1
ATOM 777 C C . VAL A 1 97 ? -10.877 1.212 -0.454 1.00 96.38 97 VAL A C 1
ATOM 779 O O . VAL A 1 97 ? -11.914 0.845 0.098 1.00 96.38 97 VAL A O 1
ATOM 782 N N . LEU A 1 98 ? -9.921 0.347 -0.810 1.00 95.25 98 LEU A N 1
ATOM 783 C CA . LEU A 1 98 ? -10.032 -1.102 -0.600 1.00 95.25 98 LEU A CA 1
ATOM 784 C C . LEU A 1 98 ? -10.133 -1.457 0.889 1.00 95.25 98 LEU A C 1
ATOM 786 O O . LEU A 1 98 ? -10.920 -2.322 1.277 1.00 95.25 98 LEU A O 1
ATOM 790 N N . GLN A 1 99 ? -9.386 -0.754 1.738 1.00 94.25 99 GLN A N 1
ATOM 791 C CA . GLN A 1 99 ? -9.487 -0.898 3.187 1.00 94.25 99 GLN A CA 1
ATOM 792 C C . GLN A 1 99 ? -10.881 -0.519 3.699 1.00 94.25 99 GLN A C 1
ATOM 794 O O . GLN A 1 99 ? -11.413 -1.195 4.581 1.00 94.25 99 GLN A O 1
ATOM 799 N N . TYR A 1 100 ? -11.503 0.528 3.147 1.00 95.75 100 TYR A N 1
ATOM 800 C CA . TYR A 1 100 ? -12.873 0.894 3.493 1.00 95.75 100 TYR A CA 1
ATOM 801 C C . TYR A 1 100 ? -13.893 -0.140 3.009 1.00 95.75 100 TYR A C 1
ATOM 803 O O . TYR A 1 100 ? -14.819 -0.469 3.750 1.00 95.75 100 TYR A O 1
ATOM 811 N N . LEU A 1 101 ? -13.704 -0.713 1.819 1.00 94.94 101 LEU A N 1
ATOM 812 C CA . LEU A 1 101 ? -14.529 -1.825 1.343 1.00 94.94 101 LEU A CA 1
ATOM 813 C C . LEU A 1 101 ? -14.446 -3.023 2.301 1.00 94.94 101 LEU A C 1
ATOM 815 O O . LEU A 1 101 ? -15.484 -3.549 2.705 1.00 94.94 101 LEU A O 1
ATOM 819 N N . ASP A 1 102 ? -13.239 -3.411 2.732 1.00 92.69 102 ASP A N 1
ATOM 820 C CA . ASP A 1 102 ? -13.064 -4.453 3.750 1.00 92.69 102 ASP A CA 1
ATOM 821 C C . ASP A 1 102 ? -13.751 -4.063 5.068 1.00 92.69 102 ASP A C 1
ATOM 823 O O . ASP A 1 102 ? -14.695 -4.720 5.511 1.00 92.69 102 ASP A O 1
ATOM 827 N N . LEU A 1 103 ? -13.264 -3.017 5.731 1.00 90.94 103 LEU A N 1
ATOM 828 C CA . LEU A 1 103 ? -13.647 -2.712 7.106 1.00 90.94 103 LEU A CA 1
ATOM 829 C C . LEU A 1 103 ? -15.061 -2.142 7.207 1.00 90.94 103 LEU A C 1
ATOM 831 O O . LEU A 1 103 ? -15.839 -2.546 8.071 1.00 90.94 103 LEU A O 1
ATOM 835 N N . GLY A 1 104 ? -15.381 -1.189 6.341 1.00 90.75 104 GLY A N 1
ATOM 836 C CA . GLY A 1 104 ? -16.634 -0.454 6.346 1.00 90.75 104 GLY A CA 1
ATOM 837 C C . GLY A 1 104 ? -17.819 -1.328 5.960 1.00 90.75 104 GLY A C 1
ATOM 838 O O . GLY A 1 104 ? -18.832 -1.291 6.663 1.00 90.75 104 GLY A O 1
ATOM 839 N N . LEU A 1 105 ? -17.679 -2.111 4.883 1.00 92.88 105 LEU A N 1
ATOM 840 C CA . LEU A 1 105 ? -18.809 -2.764 4.215 1.00 92.88 105 LEU A CA 1
ATOM 841 C C . LEU A 1 105 ? -18.835 -4.288 4.372 1.00 92.88 105 LEU A C 1
ATOM 843 O O . LEU A 1 105 ? -19.899 -4.833 4.646 1.00 92.88 105 LEU A O 1
ATOM 847 N N . LEU A 1 106 ? -17.701 -4.980 4.217 1.00 91.94 106 LEU A N 1
ATOM 848 C CA . LEU A 1 106 ? -17.682 -6.451 4.170 1.00 91.94 106 LEU A CA 1
ATOM 849 C C . LEU A 1 106 ? -17.519 -7.101 5.547 1.00 91.94 106 LEU A C 1
ATOM 851 O O . LEU A 1 106 ? -18.198 -8.069 5.879 1.00 91.94 106 LEU A O 1
ATOM 855 N N . SER A 1 107 ? -16.598 -6.586 6.357 1.00 87.88 107 SER A N 1
ATOM 856 C CA . SER A 1 107 ? -16.280 -7.138 7.677 1.00 87.88 107 SER A CA 1
ATOM 857 C C . SER A 1 107 ? -17.125 -6.558 8.799 1.00 87.88 107 SER A C 1
ATOM 859 O O . SER A 1 107 ? -17.007 -7.024 9.934 1.00 87.88 107 SER A O 1
ATOM 861 N N . HIS A 1 108 ? -17.910 -5.516 8.505 1.00 86.44 108 HIS A N 1
ATOM 862 C CA . HIS A 1 108 ? -18.678 -4.758 9.489 1.00 86.44 108 HIS A CA 1
ATOM 863 C C . HIS A 1 108 ? -17.813 -4.401 10.711 1.00 86.44 108 HIS A C 1
ATOM 865 O O . HIS A 1 108 ? -18.150 -4.686 11.861 1.00 86.44 108 HIS A O 1
ATOM 871 N N . TRP A 1 109 ? -16.652 -3.800 10.454 1.00 87.12 109 TRP A N 1
ATOM 872 C CA . TRP A 1 109 ? -15.740 -3.333 11.489 1.00 87.12 109 TRP A CA 1
ATOM 873 C C . TRP A 1 109 ? -16.239 -2.012 12.067 1.00 87.12 109 TRP A C 1
ATOM 875 O O . TRP A 1 109 ? -16.522 -1.067 11.330 1.00 87.12 109 TRP A O 1
ATOM 885 N N . GLY A 1 110 ? -16.315 -1.893 13.383 1.00 85.81 110 GLY A N 1
ATOM 886 C CA . GLY A 1 110 ? -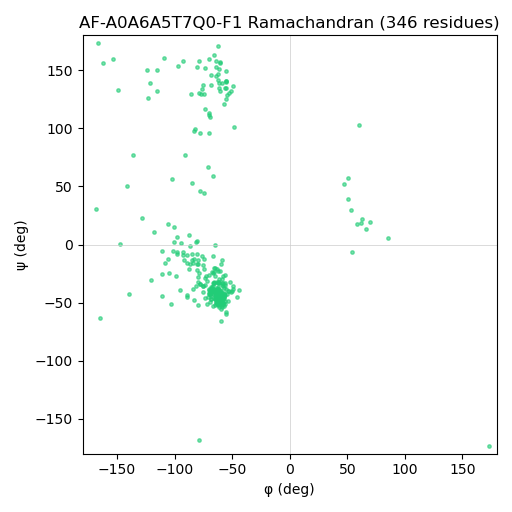16.602 -0.610 14.011 1.00 85.81 110 GLY A CA 1
ATOM 887 C C . GLY A 1 110 ? -16.322 -0.613 15.495 1.00 85.81 110 GLY A C 1
ATOM 888 O O . GLY A 1 110 ? -16.003 -1.656 16.077 1.00 85.81 110 GLY A O 1
ATOM 889 N N . PHE A 1 111 ? -16.448 0.580 16.070 1.00 83.19 111 PHE A N 1
ATOM 890 C CA . PHE A 1 111 ? -16.114 0.840 17.461 1.00 83.19 111 PHE A CA 1
ATOM 891 C C . PHE A 1 111 ? -16.870 -0.112 18.392 1.00 83.19 111 PHE A C 1
ATOM 893 O O . PHE A 1 111 ? -16.247 -0.933 19.045 1.00 83.19 111 PHE A O 1
ATOM 900 N N . ASP A 1 112 ? -18.201 -0.127 18.355 1.00 72.44 112 ASP A N 1
ATOM 901 C CA . ASP A 1 112 ? -19.013 -0.877 19.329 1.00 72.44 112 ASP A CA 1
ATOM 902 C C . ASP A 1 112 ? -18.884 -2.408 19.219 1.00 72.44 112 ASP A C 1
ATOM 904 O O . ASP A 1 112 ? -19.076 -3.130 20.189 1.00 72.44 112 ASP A O 1
ATOM 908 N N . THR A 1 113 ? -18.502 -2.924 18.050 1.00 61.66 113 THR A N 1
ATOM 909 C CA . THR A 1 113 ? -18.297 -4.366 17.839 1.00 61.66 113 THR A CA 1
ATOM 910 C C . THR A 1 113 ? -16.968 -4.897 18.380 1.00 61.66 113 THR A C 1
ATOM 912 O O . THR A 1 113 ? -16.852 -6.104 18.584 1.00 61.66 113 THR A O 1
ATOM 915 N N . LYS A 1 114 ? -15.930 -4.053 18.519 1.00 59.00 114 LYS A N 1
ATOM 916 C CA . LYS A 1 114 ? -14.539 -4.514 18.745 1.00 59.00 114 LYS A CA 1
ATOM 917 C C . LYS A 1 114 ? -13.674 -3.590 19.617 1.00 59.00 114 LYS A C 1
ATOM 919 O O . LYS A 1 114 ? -12.514 -3.923 19.866 1.00 59.00 114 LYS A O 1
ATOM 924 N N . SER A 1 115 ? -14.213 -2.472 20.110 1.00 50.69 115 SER A N 1
ATOM 925 C CA . SER A 1 115 ? -13.553 -1.536 21.035 1.00 50.69 115 SER A CA 1
ATOM 926 C C . SER A 1 115 ? -13.066 -2.226 22.308 1.00 50.69 115 SER A C 1
ATOM 928 O O . SER A 1 115 ? -11.984 -1.896 22.786 1.00 50.69 115 SER A O 1
ATOM 930 N N . ALA A 1 116 ? -13.776 -3.254 22.785 1.00 46.03 116 ALA A N 1
ATOM 931 C CA . ALA A 1 116 ? -13.364 -4.045 23.942 1.00 46.03 116 ALA A CA 1
ATOM 932 C C . ALA A 1 116 ? -11.990 -4.720 23.759 1.00 46.03 116 ALA A C 1
ATOM 934 O O . ALA A 1 116 ? -11.242 -4.825 24.716 1.00 46.03 116 ALA A O 1
ATOM 935 N N . ILE A 1 117 ? -11.605 -5.127 22.543 1.00 50.25 117 ILE A N 1
ATOM 936 C CA . ILE A 1 117 ? -10.366 -5.898 22.322 1.00 50.25 117 ILE A CA 1
ATOM 937 C C . ILE A 1 117 ? -9.140 -4.977 22.204 1.00 50.25 117 ILE A C 1
ATOM 939 O O . ILE A 1 117 ? -8.078 -5.295 22.733 1.00 50.25 117 ILE A O 1
ATOM 943 N N . ILE A 1 118 ? -9.282 -3.819 21.548 1.00 50.81 118 ILE A N 1
ATOM 944 C CA . ILE A 1 118 ? -8.178 -2.862 21.337 1.00 50.81 118 ILE A CA 1
ATOM 945 C C . ILE A 1 118 ? -7.956 -1.980 22.577 1.00 50.81 118 ILE A C 1
ATOM 947 O O . ILE A 1 118 ? -6.816 -1.664 22.909 1.00 50.81 118 ILE A O 1
ATOM 951 N N . LEU A 1 119 ? -9.025 -1.608 23.294 1.00 49.62 119 LEU A N 1
ATOM 952 C CA . LEU A 1 119 ? -8.909 -0.849 24.544 1.00 49.62 119 LEU A CA 1
ATOM 953 C C . LEU A 1 119 ? -8.444 -1.736 25.714 1.00 49.62 119 LEU A C 1
ATOM 955 O O . LEU A 1 119 ? -7.635 -1.268 26.511 1.00 49.62 119 LEU A O 1
ATOM 959 N N . ALA A 1 120 ? -8.850 -3.015 25.784 1.00 43.41 120 ALA A N 1
ATOM 960 C CA . ALA A 1 120 ? -8.375 -3.936 26.827 1.00 43.41 120 ALA A CA 1
ATOM 961 C C . ALA A 1 120 ? -6.873 -4.249 26.714 1.00 43.41 120 ALA A C 1
ATOM 963 O O . ALA A 1 120 ? -6.194 -4.375 27.727 1.00 43.41 120 ALA A O 1
ATOM 964 N N . GLN A 1 121 ? -6.309 -4.300 25.501 1.00 49.53 121 GLN A N 1
ATOM 965 C CA . GLN A 1 121 ? -4.857 -4.459 25.326 1.00 49.53 121 GLN A CA 1
ATOM 966 C C . GLN A 1 121 ? -4.050 -3.252 25.822 1.00 49.53 121 GLN A C 1
ATOM 968 O O . GLN A 1 121 ? -2.894 -3.416 26.206 1.00 49.53 121 GLN A O 1
ATOM 973 N N . LYS A 1 122 ? -4.665 -2.063 25.864 1.00 48.00 122 LYS A N 1
ATOM 974 C CA . LYS A 1 122 ? -4.079 -0.853 26.455 1.00 48.00 122 LYS A CA 1
ATOM 975 C C . LYS A 1 122 ? -4.204 -0.824 27.992 1.00 48.00 122 LYS A C 1
ATOM 977 O O . LYS A 1 122 ? -3.492 -0.061 28.631 1.00 48.00 122 LYS A O 1
ATOM 982 N N . GLN A 1 123 ? -5.082 -1.651 28.579 1.00 43.88 123 GLN A N 1
ATOM 983 C CA . GLN A 1 123 ? -5.455 -1.645 30.004 1.00 43.88 123 GLN A CA 1
ATOM 984 C C . GLN A 1 123 ? -4.677 -2.613 30.911 1.00 43.88 123 GLN A C 1
ATOM 986 O O . GLN A 1 123 ? -4.902 -2.588 32.117 1.00 43.88 123 GLN A O 1
ATOM 991 N N . ASN A 1 124 ? -3.701 -3.384 30.417 1.00 40.28 124 ASN A N 1
ATOM 992 C CA . ASN A 1 124 ? -2.734 -4.072 31.297 1.00 40.28 124 ASN A CA 1
ATOM 993 C C . ASN A 1 124 ? -1.697 -3.086 31.890 1.00 40.28 124 ASN A C 1
ATOM 995 O O . ASN A 1 124 ? -0.495 -3.348 31.879 1.00 40.28 124 ASN A O 1
ATOM 999 N N . GLY A 1 125 ? -2.175 -1.932 32.362 1.00 44.28 125 GLY A N 1
ATOM 1000 C CA . GLY A 1 125 ? -1.395 -0.846 32.940 1.00 44.28 125 GLY A CA 1
ATOM 1001 C C . GLY A 1 125 ? -2.271 0.143 33.706 1.00 44.28 125 GLY A C 1
ATOM 1002 O O . GLY A 1 125 ? -2.130 0.227 34.915 1.00 44.28 125 GLY A O 1
ATOM 1003 N N . GLU A 1 126 ? -3.202 0.849 33.052 1.00 41.00 126 GLU A N 1
ATOM 1004 C CA . GLU A 1 126 ? -4.007 1.891 33.716 1.00 41.00 126 GLU A CA 1
ATOM 1005 C C . GLU A 1 126 ? -5.418 2.051 33.116 1.00 41.00 126 GLU A C 1
ATOM 1007 O O . GLU A 1 126 ? -5.623 2.140 31.900 1.00 41.00 126 GLU A O 1
ATOM 1012 N N . THR A 1 127 ? -6.415 2.103 34.000 1.00 35.09 127 THR A N 1
ATOM 1013 C CA . THR A 1 127 ? -7.844 2.219 33.693 1.00 35.09 127 THR A CA 1
ATOM 1014 C C . THR A 1 127 ? -8.211 3.683 33.424 1.00 35.09 127 THR A C 1
ATOM 1016 O O . THR A 1 127 ? -8.408 4.464 34.350 1.00 35.09 127 THR A O 1
ATOM 1019 N N . LEU A 1 128 ? -8.323 4.089 32.155 1.00 45.81 128 LEU A N 1
ATOM 1020 C CA . LEU A 1 128 ? -8.766 5.447 31.809 1.00 45.81 128 LEU A CA 1
ATOM 1021 C C . LEU A 1 128 ? -10.258 5.647 32.130 1.00 45.81 128 LEU A C 1
ATOM 1023 O O . LEU A 1 128 ? -11.138 5.049 31.502 1.00 45.81 128 LEU A O 1
ATOM 1027 N N . ALA A 1 129 ? -10.518 6.516 33.108 1.00 39.31 129 ALA A N 1
ATOM 1028 C CA . ALA A 1 129 ? -11.838 6.969 33.526 1.00 39.31 129 ALA A CA 1
ATOM 1029 C C . ALA A 1 129 ? -12.686 7.456 32.332 1.00 39.31 129 ALA A C 1
ATOM 1031 O O . ALA A 1 129 ? -12.236 8.220 31.473 1.00 39.31 129 ALA A O 1
ATOM 1032 N N . HIS A 1 130 ? -13.931 6.980 32.272 1.00 42.56 130 HIS A N 1
ATOM 1033 C CA . HIS A 1 130 ? -14.897 7.311 31.228 1.00 42.56 130 HIS A CA 1
ATOM 1034 C C . HIS A 1 130 ? -15.359 8.767 31.361 1.00 42.56 130 HIS A C 1
ATOM 1036 O O . HIS A 1 130 ? -16.097 9.103 32.280 1.00 42.56 130 HIS A O 1
ATOM 1042 N N . ASN A 1 131 ? -14.974 9.618 30.408 1.00 41.12 131 ASN A N 1
ATOM 1043 C CA . ASN A 1 131 ? -15.464 10.988 30.289 1.00 41.12 131 ASN A CA 1
ATOM 1044 C C . ASN A 1 131 ? -16.112 11.154 28.904 1.00 41.12 131 ASN A C 1
ATOM 1046 O O . ASN A 1 131 ? -15.595 10.657 27.913 1.00 41.12 131 ASN A O 1
ATOM 1050 N N . ARG A 1 132 ? -17.251 11.838 28.763 1.00 45.16 132 ARG A N 1
ATOM 1051 C CA . ARG A 1 132 ? -17.979 11.891 27.468 1.00 45.16 132 ARG A CA 1
ATOM 1052 C C . ARG A 1 132 ? -17.137 12.479 26.319 1.00 45.16 132 ARG A C 1
ATOM 1054 O O . ARG A 1 132 ? -17.207 11.977 25.199 1.00 45.16 132 ARG A O 1
ATOM 1061 N N . ILE A 1 133 ? -16.274 13.458 26.611 1.00 47.56 133 ILE A N 1
ATOM 1062 C CA . ILE A 1 133 ? -15.276 14.015 25.673 1.00 47.56 133 ILE A CA 1
ATOM 1063 C C . ILE A 1 133 ? -14.253 12.945 25.245 1.00 47.56 133 ILE A C 1
ATOM 1065 O O . ILE A 1 133 ? -13.823 12.929 24.090 1.00 47.56 133 ILE A O 1
ATOM 1069 N N . SER A 1 134 ? -13.926 11.990 26.127 1.00 61.50 134 SER A N 1
ATOM 1070 C CA . SER A 1 134 ? -13.047 10.871 25.787 1.00 61.50 134 SER A CA 1
ATOM 1071 C C . SER A 1 134 ? -13.681 9.950 24.742 1.00 61.50 134 SER A C 1
ATOM 1073 O O . SER A 1 134 ? -12.966 9.484 23.865 1.00 61.50 134 SER A O 1
ATOM 1075 N N . THR A 1 135 ? -15.011 9.785 24.712 1.00 77.00 135 THR A N 1
ATOM 1076 C CA . THR A 1 135 ? -15.665 8.871 23.752 1.00 77.00 135 THR A CA 1
ATOM 1077 C C . THR A 1 135 ? -15.629 9.341 22.292 1.00 77.00 135 THR A C 1
ATOM 1079 O O . THR A 1 135 ? -15.416 8.517 21.404 1.00 77.00 135 THR A O 1
ATOM 1082 N N . VAL A 1 136 ? -15.782 10.642 22.004 1.00 86.50 136 VAL A N 1
ATOM 1083 C CA . VAL A 1 136 ? -15.729 11.167 20.619 1.00 86.50 136 VAL A CA 1
ATOM 1084 C C . VAL A 1 136 ? -14.312 11.062 20.063 1.00 86.50 136 VAL A C 1
ATOM 1086 O O . VAL A 1 136 ? -14.109 10.510 18.980 1.00 86.50 136 VAL A O 1
ATOM 1089 N N . ILE A 1 137 ? -13.322 11.527 20.829 1.00 84.06 137 ILE A N 1
ATOM 1090 C CA . ILE A 1 137 ? -11.911 11.450 20.440 1.00 84.06 137 ILE A CA 1
ATOM 1091 C C . ILE A 1 137 ? -11.490 9.985 20.281 1.00 84.06 137 ILE A C 1
ATOM 1093 O O . ILE A 1 137 ? -10.859 9.643 19.287 1.00 84.06 137 ILE A O 1
ATOM 1097 N N . GLN A 1 138 ? -11.897 9.093 21.192 1.00 82.81 138 GLN A N 1
ATOM 1098 C CA . GLN A 1 138 ? -11.620 7.656 21.088 1.00 82.81 138 GLN A CA 1
ATOM 1099 C C . GLN A 1 138 ? -12.235 7.022 19.839 1.00 82.81 138 GLN A C 1
ATOM 1101 O O . GLN A 1 138 ? -11.575 6.213 19.192 1.00 82.81 138 GLN A O 1
ATOM 1106 N N . ARG A 1 139 ? -13.475 7.376 19.479 1.00 89.31 139 ARG A N 1
ATOM 1107 C CA . ARG A 1 139 ? -14.133 6.869 18.265 1.00 89.31 139 ARG A CA 1
ATOM 1108 C C . ARG A 1 139 ? -13.421 7.330 17.004 1.00 89.31 139 ARG A C 1
ATOM 1110 O O . ARG A 1 139 ? -13.149 6.504 16.132 1.00 89.31 139 ARG A O 1
ATOM 1117 N N . PHE A 1 140 ? -13.082 8.616 16.921 1.00 90.62 140 PHE A N 1
ATOM 1118 C CA . PHE A 1 140 ? -12.322 9.143 15.790 1.00 90.62 140 PHE A CA 1
ATOM 1119 C C . PHE A 1 140 ? -10.939 8.497 15.704 1.00 90.62 140 PHE A C 1
ATOM 1121 O O . PHE A 1 140 ? -10.559 8.000 14.650 1.00 90.62 140 PHE A O 1
ATOM 1128 N N . TYR A 1 141 ? -10.226 8.419 16.826 1.00 87.38 141 TYR A N 1
ATOM 1129 C CA . TYR A 1 141 ? -8.915 7.788 16.924 1.00 87.38 141 TYR A CA 1
ATOM 1130 C C . TYR A 1 141 ? -8.947 6.307 16.526 1.00 87.38 141 TYR A C 1
ATOM 1132 O O . TYR A 1 141 ? -8.102 5.851 15.761 1.00 87.38 141 TYR A O 1
ATOM 1140 N N . PHE A 1 142 ? -9.955 5.555 16.976 1.00 87.50 142 PHE A N 1
ATOM 1141 C CA . PHE A 1 142 ? -10.183 4.174 16.550 1.00 87.50 142 PHE A CA 1
ATOM 1142 C C . PHE A 1 142 ? -10.418 4.077 15.041 1.00 87.50 142 PHE A C 1
ATOM 1144 O O . PHE A 1 142 ? -9.860 3.191 14.391 1.00 87.50 142 PHE A O 1
ATOM 1151 N N . GLY A 1 143 ? -11.232 4.976 14.482 1.00 91.19 143 GLY A N 1
ATOM 1152 C CA . GLY A 1 143 ? -11.466 5.065 13.045 1.00 91.19 143 GLY A CA 1
ATOM 1153 C C . GLY A 1 143 ? -10.173 5.333 12.277 1.00 91.19 143 GLY A C 1
ATOM 1154 O O . GLY A 1 143 ? -9.831 4.570 11.379 1.00 91.19 143 GLY A O 1
ATOM 1155 N N . PHE A 1 144 ? -9.416 6.345 12.700 1.00 91.81 144 PHE A N 1
ATOM 1156 C CA . PHE A 1 144 ? -8.131 6.733 12.123 1.00 91.81 144 PHE A CA 1
ATOM 1157 C C . PHE A 1 144 ? -7.115 5.589 12.157 1.00 91.81 144 PHE A C 1
ATOM 1159 O O . PHE A 1 144 ? -6.555 5.225 11.124 1.00 91.81 144 PHE A O 1
ATOM 1166 N N . LEU A 1 145 ? -6.931 4.948 13.315 1.00 88.75 145 LEU A N 1
ATOM 1167 C CA . LEU A 1 145 ? -6.060 3.780 13.425 1.00 88.75 145 LEU A CA 1
ATOM 1168 C C . LEU A 1 145 ? -6.540 2.634 12.530 1.00 88.75 145 LEU A C 1
ATOM 1170 O O . LEU A 1 145 ? -5.717 1.984 11.891 1.00 88.75 145 LEU A O 1
ATOM 1174 N N . SER A 1 146 ? -7.850 2.390 12.446 1.00 89.50 146 SER A N 1
ATOM 1175 C CA . SER A 1 146 ? -8.417 1.330 11.600 1.00 89.50 146 SER A CA 1
ATOM 1176 C C . SER A 1 146 ? -8.149 1.564 10.109 1.00 89.50 146 SER A C 1
ATOM 1178 O O . SER A 1 146 ? -7.844 0.605 9.395 1.00 89.50 146 SER A O 1
ATOM 1180 N N . THR A 1 147 ? -8.184 2.822 9.653 1.00 92.25 147 THR A N 1
ATOM 1181 C CA . THR A 1 147 ? -7.850 3.222 8.274 1.00 92.25 147 THR A CA 1
ATOM 1182 C C . THR A 1 147 ? -6.433 2.798 7.883 1.00 92.25 147 THR A C 1
ATOM 1184 O O . THR A 1 147 ? -6.218 2.341 6.766 1.00 92.25 147 THR A O 1
ATOM 1187 N N . PHE A 1 148 ? -5.472 2.872 8.810 1.00 91.00 148 PHE A N 1
ATOM 1188 C CA . PHE A 1 148 ? -4.070 2.512 8.550 1.00 91.00 148 PHE A CA 1
ATOM 1189 C C . PHE A 1 148 ? -3.671 1.122 9.068 1.00 91.00 148 PHE A C 1
ATOM 1191 O O . PHE A 1 148 ? -2.577 0.632 8.781 1.00 91.00 148 PHE A O 1
ATOM 1198 N N . SER A 1 149 ? -4.563 0.429 9.779 1.00 89.38 149 SER A N 1
ATOM 1199 C CA . SER A 1 149 ? -4.326 -0.910 10.335 1.00 89.38 149 SER A CA 1
ATOM 1200 C C . SER A 1 149 ? -4.600 -2.022 9.322 1.00 89.38 149 SER A C 1
ATOM 1202 O O . SER A 1 149 ? -5.319 -2.980 9.600 1.00 89.38 149 SER A O 1
ATOM 1204 N N . PHE A 1 150 ? -3.976 -1.930 8.151 1.00 92.44 150 PHE A N 1
ATOM 1205 C CA . PHE A 1 150 ? -4.072 -2.906 7.060 1.00 92.44 150 PHE A CA 1
ATOM 1206 C C . PHE A 1 150 ? -3.809 -4.353 7.506 1.00 92.44 150 PHE A C 1
ATOM 1208 O O . PHE A 1 150 ? -4.519 -5.280 7.124 1.00 92.44 150 PHE A O 1
ATOM 1215 N N . ARG A 1 151 ? -2.809 -4.543 8.378 1.00 93.38 151 ARG A N 1
ATOM 1216 C CA . ARG A 1 151 ? -2.378 -5.867 8.860 1.00 93.38 151 ARG A CA 1
ATOM 1217 C C . ARG A 1 151 ? -3.055 -6.316 10.155 1.00 93.38 151 ARG A C 1
ATOM 1219 O O . ARG A 1 151 ? -2.888 -7.468 10.543 1.00 93.38 151 ARG A O 1
ATOM 1226 N N . LYS A 1 152 ? -3.811 -5.428 10.816 1.00 89.56 152 LYS A N 1
ATOM 1227 C CA . LYS A 1 152 ? -4.569 -5.712 12.054 1.00 89.56 152 LYS A CA 1
ATOM 1228 C C . LYS A 1 152 ? -3.707 -6.386 13.133 1.00 89.56 152 LYS A C 1
ATOM 1230 O O . LYS A 1 152 ? -4.151 -7.309 13.817 1.00 89.56 152 LYS A O 1
ATOM 1235 N N . VAL A 1 153 ? -2.458 -5.932 13.230 1.00 88.69 153 VAL A N 1
ATOM 1236 C CA . VAL A 1 153 ? -1.422 -6.484 14.110 1.00 88.69 153 VAL A CA 1
ATOM 1237 C C . VAL A 1 153 ? -1.902 -6.497 15.558 1.00 88.69 153 VAL A C 1
ATOM 1239 O O . VAL A 1 153 ? -2.541 -5.546 16.000 1.00 88.69 153 VAL A O 1
ATOM 1242 N N . ASN A 1 154 ? -1.576 -7.567 16.286 1.00 83.56 154 ASN A N 1
ATOM 1243 C CA . ASN A 1 154 ? -1.963 -7.794 17.682 1.00 83.56 154 ASN A CA 1
ATOM 1244 C C . ASN A 1 154 ? -3.470 -7.988 17.907 1.00 83.56 154 ASN A C 1
ATOM 1246 O O . ASN A 1 154 ? -3.913 -7.987 19.049 1.00 83.56 154 ASN A O 1
ATOM 1250 N N . THR A 1 155 ? -4.270 -8.214 16.865 1.00 82.12 155 THR A N 1
ATOM 1251 C CA . THR A 1 155 ? -5.697 -8.535 17.021 1.00 82.12 155 THR A CA 1
ATOM 1252 C C . THR A 1 155 ? -5.977 -9.998 16.662 1.00 82.12 155 THR A C 1
ATOM 1254 O O . THR A 1 155 ? -5.219 -10.594 15.895 1.00 82.12 155 THR A O 1
ATOM 1257 N N . PRO 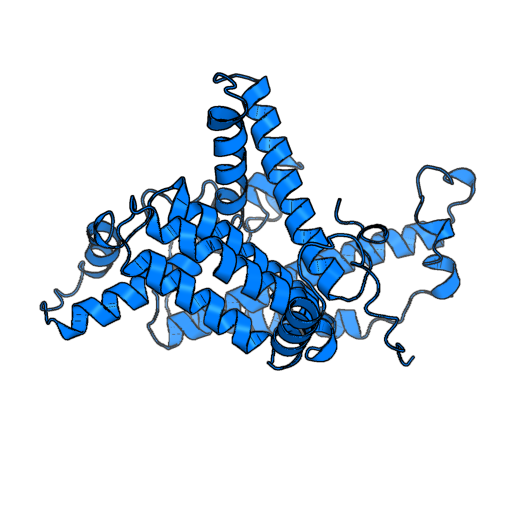A 1 156 ? -7.107 -10.585 17.107 1.00 84.19 156 PRO A N 1
ATOM 1258 C CA . PRO A 1 156 ? -7.552 -11.905 16.638 1.00 84.19 156 PRO A CA 1
ATOM 1259 C C . PRO A 1 156 ? -7.776 -11.990 15.118 1.00 84.19 156 PRO A C 1
ATOM 1261 O O . PRO A 1 156 ? -7.936 -13.077 14.573 1.00 84.19 156 PRO A O 1
ATOM 1264 N N . TYR A 1 157 ? -7.811 -10.842 14.437 1.00 86.62 157 TYR A N 1
ATOM 1265 C CA . TYR A 1 157 ? -8.018 -10.710 12.999 1.00 86.62 157 TYR A CA 1
ATOM 1266 C C . TYR A 1 157 ? -6.721 -10.354 12.261 1.00 86.62 157 TYR A C 1
ATOM 1268 O O . TYR A 1 157 ? -6.790 -9.839 11.145 1.00 86.62 157 TYR A O 1
ATOM 1276 N N . GLU A 1 158 ? -5.557 -10.560 12.885 1.00 90.44 158 GLU A N 1
ATOM 1277 C CA . GLU A 1 158 ? -4.264 -10.280 12.268 1.00 90.44 158 GLU A CA 1
ATOM 1278 C C . GLU A 1 158 ? -4.109 -11.028 10.938 1.00 90.44 158 GLU A C 1
ATOM 1280 O O . GLU A 1 158 ? -4.409 -12.220 10.815 1.00 90.44 158 GLU A O 1
ATOM 1285 N N . VAL A 1 159 ? -3.615 -10.309 9.930 1.00 92.62 159 VAL A N 1
ATOM 1286 C CA . VAL A 1 159 ? -3.407 -10.854 8.592 1.00 92.62 159 VAL A CA 1
ATOM 1287 C C . VAL A 1 159 ? -2.418 -12.018 8.644 1.00 92.62 159 VAL A C 1
ATOM 1289 O O . VAL A 1 159 ? -1.330 -11.933 9.226 1.00 92.62 159 VAL A O 1
ATOM 1292 N N . LYS A 1 160 ? -2.784 -13.122 7.985 1.00 92.50 160 LYS A N 1
ATOM 1293 C CA . LYS A 1 160 ? -1.954 -14.328 7.904 1.00 92.50 160 LYS A CA 1
ATOM 1294 C C . LYS A 1 160 ? -0.564 -14.007 7.346 1.00 92.50 160 LYS A C 1
ATOM 1296 O O . LYS A 1 160 ? -0.441 -13.290 6.359 1.00 92.50 160 LYS A O 1
ATOM 1301 N N . ASN A 1 161 ? 0.458 -14.638 7.926 1.00 94.38 161 ASN A N 1
ATOM 1302 C CA . ASN A 1 161 ? 1.868 -14.498 7.543 1.00 94.38 161 ASN A CA 1
ATOM 1303 C C . ASN A 1 161 ? 2.439 -13.082 7.719 1.00 94.38 161 ASN A C 1
ATOM 1305 O O . ASN A 1 161 ? 3.460 -12.765 7.117 1.00 94.38 161 ASN A O 1
ATOM 1309 N N . THR A 1 162 ? 1.832 -12.245 8.567 1.00 94.88 162 THR A N 1
ATOM 1310 C CA . THR A 1 162 ? 2.485 -11.013 9.021 1.00 94.88 162 THR A CA 1
ATOM 1311 C C . THR A 1 162 ? 3.875 -11.362 9.593 1.00 94.88 162 THR A C 1
ATOM 1313 O O . THR A 1 162 ? 3.972 -12.281 10.414 1.00 94.88 162 THR A O 1
ATOM 1316 N N . PRO A 1 163 ? 4.963 -10.679 9.192 1.00 94.69 163 PRO A N 1
ATOM 1317 C CA . PRO A 1 163 ? 6.314 -10.957 9.694 1.00 94.69 163 PRO A CA 1
ATOM 1318 C C . PRO A 1 163 ? 6.443 -10.720 11.202 1.00 94.69 163 PRO A C 1
ATOM 1320 O O . PRO A 1 163 ? 5.831 -9.799 11.736 1.00 94.69 163 PRO A O 1
ATOM 1323 N N . GLN A 1 164 ? 7.190 -11.556 11.922 1.00 93.44 164 GLN A N 1
ATOM 1324 C CA . GLN A 1 164 ? 7.446 -11.403 13.365 1.00 93.44 164 GLN A CA 1
ATOM 1325 C C . GLN A 1 164 ? 8.739 -10.612 13.604 1.00 93.44 164 GLN A C 1
ATOM 1327 O O . GLN A 1 164 ? 9.617 -10.588 12.744 1.00 93.44 164 GLN A O 1
ATOM 1332 N N . PHE A 1 165 ? 8.891 -10.001 14.784 1.00 92.88 165 PHE A N 1
ATOM 1333 C CA . PHE A 1 165 ? 10.201 -9.491 15.203 1.00 92.88 165 PHE A CA 1
ATOM 1334 C C . PHE A 1 165 ? 11.231 -10.624 15.286 1.00 92.88 165 PHE A C 1
ATOM 1336 O O . PHE A 1 165 ? 10.876 -11.789 15.502 1.00 92.88 165 PHE A O 1
ATOM 1343 N N . ARG A 1 166 ? 12.517 -10.268 15.171 1.00 84.44 166 ARG A N 1
ATOM 1344 C CA . ARG A 1 166 ? 13.621 -11.192 15.456 1.00 84.44 166 ARG A CA 1
ATOM 1345 C C . ARG A 1 166 ? 13.435 -11.751 16.874 1.00 84.44 166 ARG A C 1
ATOM 1347 O O . ARG A 1 166 ? 13.141 -11.001 17.800 1.00 84.44 166 ARG A O 1
ATOM 1354 N N . ASP A 1 167 ? 13.486 -13.074 17.004 1.00 84.19 167 ASP A N 1
ATOM 1355 C CA . ASP A 1 167 ? 13.247 -13.819 18.253 1.00 84.19 167 ASP A CA 1
ATOM 1356 C C . ASP A 1 167 ? 11.840 -13.659 18.860 1.00 84.19 167 ASP A C 1
ATOM 1358 O O . ASP A 1 167 ? 11.621 -13.957 20.034 1.00 84.19 167 ASP A O 1
ATOM 1362 N N . LYS A 1 168 ? 10.858 -13.204 18.064 1.00 85.94 168 LYS A N 1
ATOM 1363 C CA . LYS A 1 168 ? 9.460 -12.961 18.476 1.00 85.94 168 LYS A CA 1
ATOM 1364 C C . LYS A 1 168 ? 9.311 -11.960 19.633 1.00 85.94 168 LYS A C 1
ATOM 1366 O O . LYS A 1 168 ? 8.257 -11.904 20.264 1.00 85.94 168 LYS A O 1
ATOM 1371 N N . ARG A 1 169 ? 10.338 -11.151 19.912 1.00 89.81 169 ARG A N 1
ATOM 1372 C CA . ARG A 1 169 ? 10.326 -10.133 20.973 1.00 89.81 169 ARG A CA 1
ATOM 1373 C C . ARG A 1 169 ? 10.442 -8.743 20.369 1.00 89.81 169 ARG A C 1
ATOM 1375 O O . ARG A 1 169 ? 11.300 -8.490 19.529 1.00 89.81 169 ARG A O 1
ATOM 1382 N N . ALA A 1 170 ? 9.575 -7.837 20.810 1.00 92.00 170 ALA A N 1
ATOM 1383 C CA . ALA A 1 170 ? 9.655 -6.443 20.402 1.00 92.00 170 ALA A CA 1
ATOM 1384 C C . ALA A 1 170 ? 10.915 -5.781 20.998 1.00 92.00 170 ALA A C 1
ATOM 1386 O O . ALA A 1 170 ? 11.214 -6.010 22.173 1.00 92.00 170 ALA A O 1
ATOM 1387 N N . PRO A 1 171 ? 11.653 -4.971 20.219 1.00 94.88 171 PRO A N 1
ATOM 1388 C CA . PRO A 1 171 ? 12.792 -4.215 20.732 1.00 94.88 171 PRO A CA 1
ATOM 1389 C C . PRO A 1 171 ? 12.356 -3.148 21.750 1.00 94.88 171 PRO A C 1
ATOM 1391 O O . PRO A 1 171 ? 11.190 -2.752 21.804 1.00 94.88 171 PRO A O 1
ATOM 1394 N N . SER A 1 172 ? 13.307 -2.644 22.544 1.00 96.00 172 SER A N 1
ATOM 1395 C CA . SER A 1 172 ? 13.075 -1.464 23.385 1.00 96.00 172 SER A CA 1
ATOM 1396 C C . SER A 1 172 ? 12.790 -0.230 22.521 1.00 96.00 172 SER A C 1
ATOM 1398 O O . SER A 1 172 ? 13.264 -0.140 21.386 1.00 96.00 172 SER A O 1
ATOM 1400 N N . LYS A 1 173 ? 12.044 0.747 23.058 1.00 95.62 173 LYS A N 1
ATOM 1401 C CA . LYS A 1 173 ? 11.678 1.972 22.323 1.00 95.62 173 LYS A CA 1
ATOM 1402 C C . LYS A 1 173 ? 12.897 2.703 21.725 1.00 95.62 173 LYS A C 1
ATOM 1404 O O . LYS A 1 173 ? 12.859 2.961 20.526 1.00 95.62 173 LYS A O 1
ATOM 1409 N N . PRO A 1 174 ? 14.004 2.963 22.451 1.00 97.62 174 PRO A N 1
ATOM 1410 C CA . PRO A 1 174 ? 15.167 3.637 21.862 1.00 97.62 174 PRO A CA 1
ATOM 1411 C C . PRO A 1 174 ? 15.805 2.843 20.716 1.00 97.62 174 PRO A C 1
ATOM 1413 O O . PRO A 1 174 ? 16.119 3.403 19.669 1.00 97.62 174 PRO A O 1
ATOM 1416 N N . ARG A 1 175 ? 15.935 1.518 20.877 1.00 96.88 175 ARG A N 1
ATOM 1417 C CA . ARG A 1 175 ? 16.488 0.639 19.839 1.00 96.88 175 ARG A CA 1
ATOM 1418 C C . ARG A 1 175 ? 15.606 0.621 18.594 1.00 96.88 175 ARG A C 1
ATOM 1420 O O . ARG A 1 175 ? 16.127 0.672 17.486 1.00 96.88 175 ARG A O 1
ATOM 1427 N N . PHE A 1 176 ? 14.292 0.550 18.782 1.00 97.38 176 PHE A N 1
ATOM 1428 C CA . PHE A 1 176 ? 13.318 0.605 17.699 1.00 97.38 176 PHE A CA 1
ATOM 1429 C C . PHE A 1 176 ? 13.426 1.915 16.909 1.00 97.38 176 PHE A C 1
ATOM 1431 O O . PHE A 1 176 ? 13.524 1.890 15.685 1.00 97.38 176 PHE A O 1
ATOM 1438 N N . LEU A 1 177 ? 13.454 3.054 17.609 1.00 98.25 177 LEU A N 1
ATOM 1439 C CA . LEU A 1 177 ? 13.564 4.369 16.977 1.00 98.25 177 LEU A CA 1
ATOM 1440 C C . LEU A 1 177 ? 14.873 4.496 16.193 1.00 98.25 177 LEU A C 1
ATOM 1442 O O . LEU A 1 177 ? 14.837 4.889 15.031 1.00 98.25 177 LEU A O 1
ATOM 1446 N N . LEU A 1 178 ? 16.004 4.076 16.773 1.00 98.19 178 LEU A N 1
ATOM 1447 C CA . LEU A 1 178 ? 17.294 4.066 16.079 1.00 98.19 178 LEU A CA 1
ATOM 1448 C C . LEU A 1 178 ? 17.243 3.213 14.803 1.00 98.19 178 LEU A C 1
ATOM 1450 O O . LEU A 1 178 ? 17.636 3.680 13.740 1.00 98.19 178 LEU A O 1
ATOM 1454 N N . GLN A 1 179 ? 16.698 1.994 14.885 1.00 97.00 179 GLN A N 1
ATOM 1455 C CA . GLN A 1 179 ? 16.546 1.108 13.726 1.00 97.00 179 GLN A CA 1
ATOM 1456 C C . GLN A 1 179 ? 15.730 1.756 12.602 1.00 97.00 179 GLN A C 1
ATOM 1458 O O . GLN A 1 179 ? 16.107 1.645 11.436 1.00 97.00 179 GLN A O 1
ATOM 1463 N N . HIS A 1 180 ? 14.635 2.443 12.933 1.00 98.06 180 HIS A N 1
ATOM 1464 C CA . HIS A 1 180 ? 13.794 3.097 11.934 1.00 98.06 180 HIS A CA 1
ATOM 1465 C C . HIS A 1 180 ? 14.405 4.384 11.373 1.00 98.06 180 HIS A C 1
ATOM 1467 O O . HIS A 1 180 ? 14.279 4.597 10.170 1.00 98.06 180 HIS A O 1
ATOM 1473 N N . VAL A 1 181 ? 15.125 5.186 12.169 1.00 98.56 181 VAL A N 1
ATOM 1474 C CA . VAL A 1 181 ? 15.919 6.318 11.649 1.00 98.56 181 VAL A CA 1
ATOM 1475 C C . VAL A 1 181 ? 16.955 5.810 10.651 1.00 98.56 181 VAL A C 1
ATOM 1477 O O . VAL A 1 181 ? 16.980 6.267 9.511 1.00 98.56 181 VAL A O 1
ATOM 1480 N N . THR A 1 182 ? 17.759 4.815 11.035 1.00 98.31 182 THR A N 1
ATOM 1481 C CA . THR A 1 182 ? 18.760 4.214 10.144 1.00 98.31 182 THR A CA 1
ATOM 1482 C C . THR A 1 182 ? 18.115 3.669 8.871 1.00 98.31 182 THR A C 1
ATOM 1484 O O . THR A 1 182 ? 18.618 3.910 7.778 1.00 98.31 182 THR A O 1
ATOM 1487 N N . MET A 1 183 ? 16.974 2.983 8.985 1.00 98.06 183 MET A N 1
ATOM 1488 C CA . MET A 1 183 ? 16.268 2.441 7.824 1.00 98.06 183 MET A CA 1
ATOM 1489 C C . MET A 1 183 ? 15.752 3.540 6.886 1.00 98.06 183 MET A C 1
ATOM 1491 O O . MET A 1 183 ? 15.861 3.384 5.674 1.00 98.06 183 MET A O 1
ATOM 1495 N N . VAL A 1 184 ? 15.217 4.647 7.415 1.00 98.31 184 VAL A N 1
ATOM 1496 C CA . VAL A 1 184 ? 14.797 5.799 6.596 1.00 98.31 184 VAL A CA 1
ATOM 1497 C C . VAL A 1 184 ? 15.987 6.370 5.828 1.00 98.31 184 VAL A C 1
ATOM 1499 O O . VAL A 1 184 ? 15.877 6.551 4.618 1.00 98.31 184 VAL A O 1
ATOM 1502 N N . LEU A 1 185 ? 17.129 6.582 6.490 1.00 98.12 185 LEU A N 1
ATOM 1503 C CA . LEU A 1 185 ? 18.339 7.093 5.836 1.00 98.12 185 LEU A CA 1
ATOM 1504 C C . LEU A 1 185 ? 18.823 6.149 4.726 1.00 98.12 185 LEU A C 1
ATOM 1506 O O . LEU A 1 185 ? 19.081 6.603 3.617 1.00 98.12 185 LEU A O 1
ATOM 1510 N N . ILE A 1 186 ? 18.873 4.838 4.990 1.00 97.94 186 ILE A N 1
ATOM 1511 C CA . ILE A 1 186 ? 19.242 3.829 3.982 1.00 97.94 186 ILE A CA 1
ATOM 1512 C C . ILE A 1 186 ? 18.288 3.873 2.785 1.00 97.94 186 ILE A C 1
ATOM 1514 O O . ILE A 1 186 ? 18.740 3.842 1.645 1.00 97.94 186 ILE A O 1
ATOM 1518 N N . CYS A 1 187 ? 16.977 3.953 3.025 1.00 97.19 187 CYS A N 1
ATOM 1519 C CA . CYS A 1 187 ? 15.987 3.985 1.949 1.00 97.19 187 CYS A CA 1
ATOM 1520 C C . CYS A 1 187 ? 16.108 5.258 1.098 1.00 97.19 187 CYS A C 1
ATOM 1522 O O . CYS A 1 187 ? 16.013 5.173 -0.123 1.00 97.19 187 CYS A O 1
ATOM 1524 N N . ILE A 1 188 ? 16.350 6.416 1.724 1.00 95.00 188 ILE A N 1
ATOM 1525 C CA . ILE A 1 188 ? 16.583 7.681 1.013 1.00 95.00 188 ILE A CA 1
ATOM 1526 C C . ILE A 1 188 ? 17.847 7.581 0.158 1.00 95.00 188 ILE A C 1
ATOM 1528 O O . ILE A 1 188 ? 17.786 7.880 -1.029 1.00 95.00 188 ILE A O 1
ATOM 1532 N N . LEU A 1 189 ? 18.959 7.108 0.728 1.00 96.25 189 LEU A N 1
ATOM 1533 C CA . LEU A 1 189 ? 20.220 6.946 -0.001 1.00 96.25 189 LEU A CA 1
ATOM 1534 C C . LEU A 1 189 ? 20.092 5.954 -1.164 1.00 96.25 189 LEU A C 1
ATOM 1536 O O . LEU A 1 189 ? 20.620 6.207 -2.239 1.00 96.25 189 LEU A O 1
ATOM 1540 N N . ALA A 1 190 ? 19.368 4.846 -0.983 1.00 94.56 190 ALA A N 1
ATOM 1541 C CA . ALA A 1 190 ? 19.149 3.864 -2.045 1.00 94.56 190 ALA A CA 1
ATOM 1542 C C . ALA A 1 190 ? 18.396 4.464 -3.246 1.00 94.56 190 ALA A C 1
ATOM 1544 O O . ALA A 1 190 ? 18.760 4.212 -4.398 1.00 94.56 190 ALA A O 1
ATOM 1545 N N . VAL A 1 191 ? 17.369 5.276 -2.978 1.00 92.88 191 VAL A N 1
ATOM 1546 C CA . VAL A 1 191 ? 16.618 5.991 -4.018 1.00 92.88 191 VAL A CA 1
ATOM 1547 C C . VAL A 1 191 ? 17.471 7.087 -4.656 1.00 92.88 191 VAL A C 1
ATOM 1549 O O . VAL A 1 191 ? 17.473 7.215 -5.878 1.00 92.88 191 VAL A O 1
ATOM 1552 N N . ASP A 1 192 ? 18.218 7.848 -3.854 1.00 92.81 192 ASP A N 1
ATOM 1553 C CA . ASP A 1 192 ? 19.081 8.931 -4.331 1.00 92.81 192 ASP A CA 1
ATOM 1554 C C . ASP A 1 192 ? 20.171 8.406 -5.276 1.00 92.81 192 ASP A C 1
ATOM 1556 O O . ASP A 1 192 ? 20.262 8.853 -6.418 1.00 92.81 192 ASP A O 1
ATOM 1560 N N . VAL A 1 193 ? 20.901 7.362 -4.868 1.00 92.94 193 VAL A N 1
ATOM 1561 C CA . VAL A 1 193 ? 21.900 6.685 -5.712 1.00 92.94 193 VAL A CA 1
ATOM 1562 C C . VAL A 1 193 ? 21.272 6.177 -7.008 1.00 92.94 193 VAL A C 1
ATOM 1564 O O . VAL A 1 193 ? 21.821 6.404 -8.083 1.00 92.94 193 VAL A O 1
ATOM 1567 N N . SER A 1 194 ? 20.098 5.543 -6.935 1.00 90.00 194 SER A N 1
ATOM 1568 C CA . SER A 1 194 ? 19.394 5.058 -8.129 1.00 90.00 194 SER A CA 1
ATOM 1569 C C . SER A 1 194 ? 18.993 6.195 -9.074 1.00 90.00 194 SER A C 1
ATOM 1571 O O . SER A 1 194 ? 18.988 6.005 -10.287 1.00 90.00 194 SER A O 1
ATOM 1573 N N . SER A 1 195 ? 18.669 7.373 -8.536 1.00 87.38 195 SER A N 1
ATOM 1574 C CA . SER A 1 195 ? 18.281 8.552 -9.320 1.00 87.38 195 SER A CA 1
ATOM 1575 C C . SER A 1 195 ? 19.453 9.235 -10.031 1.00 87.38 195 SER A C 1
ATOM 1577 O O . SER A 1 195 ? 19.240 9.949 -11.009 1.00 87.38 195 SER A O 1
ATOM 1579 N N . GLN A 1 196 ? 20.679 8.999 -9.557 1.00 89.94 196 GLN A N 1
ATOM 1580 C CA . GLN A 1 196 ? 21.913 9.545 -10.125 1.00 89.94 196 GLN A CA 1
ATOM 1581 C C . GLN A 1 196 ? 22.564 8.607 -11.151 1.00 89.94 196 GLN A C 1
ATOM 1583 O O . GLN A 1 196 ? 23.537 8.995 -11.800 1.00 89.94 196 GLN A O 1
ATOM 1588 N N . LEU A 1 197 ? 22.047 7.383 -11.319 1.00 87.62 197 LEU A N 1
ATOM 1589 C CA . LEU A 1 197 ? 22.542 6.468 -12.343 1.00 87.62 197 LEU A CA 1
ATOM 1590 C C . LEU A 1 197 ? 22.336 7.076 -13.739 1.00 87.62 197 LEU A C 1
ATOM 1592 O O . LEU A 1 197 ? 21.254 7.598 -14.029 1.00 87.62 197 LEU A O 1
ATOM 1596 N N . PRO A 1 198 ? 23.350 7.004 -14.621 1.00 86.06 198 PRO A N 1
ATOM 1597 C CA . PRO A 1 198 ? 23.210 7.506 -15.975 1.00 86.06 198 PRO A CA 1
ATOM 1598 C C . PRO A 1 198 ? 22.108 6.729 -16.710 1.00 86.06 198 PRO A C 1
ATOM 1600 O O . PRO A 1 198 ? 21.923 5.531 -16.465 1.00 86.06 198 PRO A O 1
ATOM 1603 N N . PRO A 1 199 ? 21.371 7.383 -17.623 1.00 82.25 199 PRO A N 1
ATOM 1604 C CA . PRO A 1 199 ? 20.417 6.682 -18.467 1.00 82.25 199 PRO A CA 1
ATOM 1605 C C . PRO A 1 199 ? 21.136 5.626 -19.315 1.00 82.25 199 PRO A C 1
ATOM 1607 O O . PRO A 1 199 ? 22.333 5.736 -19.588 1.00 82.25 199 PRO A O 1
ATOM 1610 N N . ALA A 1 200 ? 20.389 4.613 -19.759 1.00 82.62 200 ALA A N 1
ATOM 1611 C CA . ALA A 1 200 ? 20.910 3.627 -20.698 1.00 82.62 200 ALA A CA 1
ATOM 1612 C C . ALA A 1 200 ? 21.467 4.314 -21.965 1.00 82.62 200 ALA A C 1
ATOM 1614 O O . ALA A 1 200 ? 20.932 5.359 -22.357 1.00 82.62 200 ALA A O 1
ATOM 1615 N N . PRO A 1 201 ? 22.495 3.746 -22.623 1.00 78.69 201 PRO A N 1
ATOM 1616 C CA . PRO A 1 201 ? 22.941 4.221 -23.930 1.00 78.69 201 PRO A CA 1
ATOM 1617 C C . PRO A 1 201 ? 21.762 4.213 -24.912 1.00 78.69 201 PRO A C 1
ATOM 1619 O O . PRO A 1 201 ? 20.991 3.264 -24.937 1.00 78.69 201 PRO A O 1
ATOM 1622 N N . ASN A 1 202 ? 21.573 5.277 -25.696 1.00 83.94 202 ASN A N 1
ATOM 1623 C CA . ASN A 1 202 ? 20.476 5.385 -26.676 1.00 83.94 202 ASN A CA 1
ATOM 1624 C C . ASN A 1 202 ? 19.070 5.071 -26.104 1.00 83.94 202 ASN A C 1
ATOM 1626 O O . ASN A 1 202 ? 18.343 4.225 -26.636 1.00 83.94 202 ASN A O 1
ATOM 1630 N N . PRO A 1 203 ? 18.617 5.778 -25.048 1.00 81.94 203 PRO A N 1
ATOM 1631 C CA . PRO A 1 203 ? 17.383 5.429 -24.343 1.00 81.94 203 PRO A CA 1
ATOM 1632 C C . PRO A 1 203 ? 16.144 5.529 -25.246 1.00 81.94 203 PRO A C 1
ATOM 1634 O O . PRO A 1 203 ? 15.217 4.736 -25.115 1.00 81.94 203 PRO A O 1
ATOM 1637 N N . ALA A 1 204 ? 16.136 6.459 -26.205 1.00 83.44 204 ALA A N 1
ATOM 1638 C CA . ALA A 1 204 ? 15.039 6.611 -27.160 1.00 83.44 204 ALA A CA 1
ATOM 1639 C C . ALA A 1 204 ? 14.834 5.365 -28.035 1.00 83.44 204 ALA A C 1
ATOM 1641 O O . ALA A 1 204 ? 13.708 5.066 -28.416 1.00 83.44 204 ALA A O 1
ATOM 1642 N N . GLU A 1 205 ? 15.909 4.639 -28.339 1.00 84.56 205 GLU A N 1
ATOM 1643 C CA . GLU A 1 205 ? 15.860 3.427 -29.147 1.00 84.56 205 GLU A CA 1
ATOM 1644 C C . GLU A 1 205 ? 15.491 2.212 -28.289 1.00 84.56 205 GLU A C 1
ATOM 1646 O O . GLU A 1 205 ? 14.588 1.457 -28.646 1.00 84.56 205 GLU A O 1
ATOM 1651 N N . LEU A 1 206 ? 16.143 2.053 -27.131 1.00 81.88 206 LEU A N 1
ATOM 1652 C CA . LEU A 1 206 ? 15.929 0.919 -26.224 1.00 81.88 206 LEU A CA 1
ATOM 1653 C C . LEU A 1 206 ? 14.532 0.897 -25.591 1.00 81.88 206 LEU A C 1
ATOM 1655 O O . LEU A 1 206 ? 13.983 -0.181 -25.375 1.00 81.88 206 LEU A O 1
ATOM 1659 N N . PHE A 1 207 ? 13.943 2.066 -25.324 1.00 81.56 207 PHE A N 1
ATOM 1660 C CA . PHE A 1 207 ? 12.595 2.202 -24.761 1.00 81.56 207 PHE A CA 1
ATOM 1661 C C . PHE A 1 207 ? 11.531 2.543 -25.815 1.00 81.56 207 PHE A C 1
ATOM 1663 O O . PHE A 1 207 ? 10.427 2.964 -25.469 1.00 81.56 207 PHE A O 1
ATOM 1670 N N . ALA A 1 208 ? 11.840 2.375 -27.104 1.00 83.69 208 ALA A N 1
ATOM 1671 C CA . ALA A 1 208 ? 10.896 2.657 -28.175 1.00 83.69 208 ALA A CA 1
ATOM 1672 C C . ALA A 1 208 ? 9.674 1.718 -28.122 1.00 83.69 208 ALA A C 1
ATOM 1674 O O . ALA A 1 208 ? 9.800 0.534 -27.799 1.00 83.69 208 ALA A O 1
ATOM 1675 N N . ALA A 1 209 ? 8.491 2.220 -28.490 1.00 82.06 209 ALA A N 1
ATOM 1676 C CA . ALA A 1 209 ? 7.224 1.487 -28.378 1.00 82.06 209 ALA A CA 1
ATOM 1677 C C . ALA A 1 209 ? 7.247 0.123 -29.095 1.00 82.06 209 ALA A C 1
ATOM 1679 O O . ALA A 1 209 ? 6.765 -0.877 -28.568 1.00 82.06 209 ALA A O 1
ATOM 1680 N N . GLN A 1 210 ? 7.899 0.043 -30.257 1.00 82.00 210 GLN A N 1
ATOM 1681 C CA . GLN A 1 210 ? 8.059 -1.197 -31.016 1.00 82.00 210 GLN A CA 1
ATOM 1682 C C . GLN A 1 210 ? 8.873 -2.271 -30.279 1.00 82.00 210 GLN A C 1
ATOM 1684 O O . GLN A 1 210 ? 8.776 -3.450 -30.618 1.00 82.00 210 GLN A O 1
ATOM 1689 N N . ARG A 1 211 ? 9.700 -1.894 -29.293 1.00 82.62 211 ARG A N 1
ATOM 1690 C CA . ARG A 1 211 ? 10.468 -2.834 -28.465 1.00 82.62 211 ARG A CA 1
ATOM 1691 C C . ARG A 1 211 ? 9.663 -3.357 -27.284 1.00 82.62 211 ARG A C 1
ATOM 1693 O O . ARG A 1 211 ? 10.060 -4.359 -26.714 1.00 82.62 211 ARG A O 1
ATOM 1700 N N . VAL A 1 212 ? 8.511 -2.784 -26.929 1.00 83.69 212 VAL A N 1
ATOM 1701 C CA . VAL A 1 212 ? 7.722 -3.240 -25.765 1.00 83.69 212 VAL A CA 1
ATOM 1702 C C . VAL A 1 212 ? 7.399 -4.741 -25.843 1.00 83.69 212 VAL A C 1
ATOM 1704 O O . VAL A 1 212 ? 7.568 -5.458 -24.853 1.00 83.69 212 VAL A O 1
ATOM 1707 N N . HIS A 1 213 ? 7.027 -5.241 -27.026 1.00 84.00 213 HIS A N 1
ATOM 1708 C CA . HIS A 1 213 ? 6.717 -6.654 -27.246 1.00 84.00 213 HIS A CA 1
ATOM 1709 C C . HIS A 1 213 ? 7.982 -7.517 -27.355 1.00 84.00 213 HIS A C 1
ATOM 1711 O O . HIS A 1 213 ? 8.569 -7.674 -28.423 1.00 84.00 213 HIS A O 1
ATOM 1717 N N . PHE A 1 214 ? 8.370 -8.120 -26.232 1.00 86.25 214 PHE A N 1
ATOM 1718 C CA . PHE A 1 214 ? 9.560 -8.967 -26.141 1.00 86.25 214 PHE A CA 1
ATOM 1719 C C . PHE A 1 214 ? 9.391 -10.322 -26.855 1.00 86.25 214 PHE A C 1
ATOM 1721 O O . PHE A 1 214 ? 10.207 -10.708 -27.687 1.00 86.25 214 PHE A O 1
ATOM 1728 N N . LEU A 1 215 ? 8.306 -11.049 -26.558 1.00 88.12 215 LEU A N 1
ATOM 1729 C CA . LEU A 1 215 ? 8.123 -12.432 -27.026 1.00 88.12 215 LEU A CA 1
ATOM 1730 C C . LEU A 1 215 ? 7.877 -12.548 -28.537 1.00 88.12 215 LEU A C 1
ATOM 1732 O O . LEU A 1 215 ? 8.198 -13.575 -29.124 1.00 88.12 215 LEU A O 1
ATOM 1736 N N . SER A 1 216 ? 7.337 -11.510 -29.179 1.00 88.81 216 SER A N 1
ATOM 1737 C CA . SER A 1 216 ? 7.108 -11.505 -30.629 1.00 88.81 216 SER A CA 1
ATOM 1738 C C . SER A 1 216 ? 8.367 -11.188 -31.438 1.00 88.81 216 SER A C 1
ATOM 1740 O O . SER A 1 216 ? 8.332 -11.280 -32.659 1.00 88.81 216 SER A O 1
ATOM 1742 N N . ARG A 1 217 ? 9.463 -10.788 -30.777 1.00 90.94 217 ARG A N 1
ATOM 1743 C CA . ARG A 1 217 ? 10.690 -10.286 -31.413 1.00 90.94 217 ARG A CA 1
ATOM 1744 C C . ARG A 1 217 ? 11.952 -10.996 -30.929 1.00 90.94 217 ARG A C 1
ATOM 1746 O O . ARG A 1 217 ? 13.037 -10.447 -31.052 1.00 90.94 217 ARG A O 1
ATOM 1753 N N . LEU A 1 218 ? 11.841 -12.215 -30.396 1.00 86.81 218 LEU A N 1
ATOM 1754 C CA . LEU A 1 218 ? 12.968 -12.925 -29.766 1.00 86.81 218 LEU A CA 1
ATOM 1755 C C . LEU A 1 218 ? 14.230 -13.013 -30.647 1.00 86.81 218 LEU A C 1
ATOM 1757 O O . LEU A 1 218 ? 15.330 -12.974 -30.110 1.00 86.81 218 LEU A O 1
ATOM 1761 N N . GLY A 1 219 ? 14.082 -13.091 -31.976 1.00 88.06 219 GLY A N 1
ATOM 1762 C CA . GLY A 1 219 ? 15.210 -13.113 -32.920 1.00 88.06 219 GLY A CA 1
ATOM 1763 C C . GLY A 1 219 ? 15.918 -11.766 -33.132 1.00 88.06 219 GLY A C 1
ATOM 1764 O O . GLY A 1 219 ? 16.996 -11.735 -33.711 1.00 88.06 219 GLY A O 1
ATOM 1765 N N . GLU A 1 220 ? 15.331 -10.665 -32.666 1.00 88.38 220 GLU A N 1
ATOM 1766 C CA . GLU A 1 220 ? 15.832 -9.293 -32.828 1.00 88.38 220 GLU A CA 1
ATOM 1767 C C . GLU A 1 220 ? 16.308 -8.672 -31.504 1.00 88.38 220 GLU A C 1
ATOM 1769 O O . GLU A 1 220 ? 16.826 -7.555 -31.493 1.00 88.38 220 GLU A O 1
ATOM 1774 N N . VAL A 1 221 ? 16.107 -9.366 -30.379 1.00 90.12 221 VAL A N 1
ATOM 1775 C CA . VAL A 1 221 ? 16.466 -8.868 -29.047 1.00 90.12 221 VAL A CA 1
ATOM 1776 C C . VAL A 1 221 ? 17.984 -8.922 -28.870 1.00 90.12 221 VAL A C 1
ATOM 1778 O O . VAL A 1 221 ? 18.585 -9.996 -28.837 1.00 90.12 221 VAL A O 1
ATOM 1781 N N . SER A 1 222 ? 18.609 -7.756 -28.697 1.00 89.62 222 SER A N 1
ATOM 1782 C CA . SER A 1 222 ? 20.048 -7.659 -28.443 1.00 89.62 222 SER A CA 1
ATOM 1783 C C . SER A 1 222 ? 20.405 -7.969 -26.982 1.00 89.62 222 SER A C 1
ATOM 1785 O O . SER A 1 222 ? 19.592 -7.821 -26.065 1.00 89.62 222 SER A O 1
ATOM 1787 N N . GLY A 1 223 ? 21.663 -8.354 -26.736 1.00 89.06 223 GLY A N 1
ATOM 1788 C CA . GLY A 1 223 ? 22.174 -8.541 -25.371 1.00 89.06 223 GLY A CA 1
ATOM 1789 C C . GLY A 1 223 ? 22.135 -7.258 -24.529 1.00 89.06 223 GLY A C 1
ATOM 1790 O O . GLY A 1 223 ? 21.871 -7.317 -23.329 1.00 89.06 223 GLY A O 1
ATOM 1791 N N . GLU A 1 224 ? 22.325 -6.096 -25.160 1.00 88.56 224 GLU A N 1
ATOM 1792 C CA . GLU A 1 224 ? 22.192 -4.782 -24.519 1.00 88.56 224 GLU A CA 1
ATOM 1793 C C . GLU A 1 224 ? 20.755 -4.527 -24.050 1.00 88.56 224 GLU A C 1
ATOM 1795 O O . GLU A 1 224 ? 20.538 -4.118 -22.908 1.00 88.56 224 GLU A O 1
ATOM 1800 N N . GLU A 1 225 ? 19.763 -4.836 -24.889 1.00 88.88 225 GLU A N 1
ATOM 1801 C CA . GLU A 1 225 ? 18.355 -4.702 -24.522 1.00 88.88 225 GLU A CA 1
ATOM 1802 C C . GLU A 1 225 ? 18.003 -5.599 -23.326 1.00 88.88 225 GLU A C 1
ATOM 1804 O O . GLU A 1 225 ? 17.344 -5.152 -22.383 1.00 88.88 225 GLU A O 1
ATOM 1809 N N . ILE A 1 226 ? 18.486 -6.847 -23.319 1.00 89.88 226 ILE A N 1
ATOM 1810 C CA . ILE A 1 226 ? 18.306 -7.770 -22.189 1.00 89.88 226 ILE A CA 1
ATOM 1811 C C . ILE A 1 226 ? 18.921 -7.183 -20.915 1.00 89.88 226 ILE A C 1
ATOM 1813 O O . ILE A 1 226 ? 18.261 -7.154 -19.873 1.00 89.88 226 ILE A O 1
ATOM 1817 N N . ALA A 1 227 ? 20.157 -6.682 -20.988 1.00 90.12 227 ALA A N 1
ATOM 1818 C CA . ALA A 1 227 ? 20.851 -6.109 -19.839 1.00 90.12 227 ALA A CA 1
ATOM 1819 C C . ALA A 1 227 ? 20.100 -4.900 -19.261 1.00 90.12 227 ALA A C 1
ATOM 1821 O O . ALA A 1 227 ? 19.873 -4.833 -18.050 1.00 90.12 227 ALA A O 1
ATOM 1822 N N . VAL A 1 228 ? 19.644 -3.982 -20.117 1.00 88.94 228 VAL A N 1
ATOM 1823 C CA . VAL A 1 228 ? 18.902 -2.783 -19.702 1.00 88.94 228 VAL A CA 1
ATOM 1824 C C . VAL A 1 228 ? 17.548 -3.140 -19.095 1.00 88.94 228 VAL A C 1
ATOM 1826 O O . VAL A 1 228 ? 17.174 -2.567 -18.072 1.00 88.94 228 VAL A O 1
ATOM 1829 N N . ARG A 1 229 ? 16.833 -4.130 -19.642 1.00 88.69 229 ARG A N 1
ATOM 1830 C CA . ARG A 1 229 ? 15.568 -4.614 -19.064 1.00 88.69 229 ARG A CA 1
ATOM 1831 C C . ARG A 1 229 ? 15.759 -5.258 -17.698 1.00 88.69 229 ARG A C 1
ATOM 1833 O O . ARG A 1 229 ? 14.980 -4.975 -16.786 1.00 88.69 229 ARG A O 1
ATOM 1840 N N . ILE A 1 230 ? 16.775 -6.108 -17.542 1.00 91.12 230 ILE A N 1
ATOM 1841 C CA . ILE A 1 230 ? 17.088 -6.751 -16.259 1.00 91.12 230 ILE A CA 1
ATOM 1842 C C . ILE A 1 230 ? 17.463 -5.684 -15.232 1.00 91.12 230 ILE A C 1
ATOM 1844 O O . ILE A 1 230 ? 16.873 -5.643 -14.153 1.00 91.12 230 ILE A O 1
ATOM 1848 N N . MET A 1 231 ? 18.387 -4.785 -15.578 1.00 90.69 231 MET A N 1
ATOM 1849 C CA . MET A 1 231 ? 18.834 -3.715 -14.687 1.00 90.69 231 MET A CA 1
ATOM 1850 C C . MET A 1 231 ? 17.682 -2.781 -14.308 1.00 90.69 231 MET A C 1
ATOM 1852 O O . MET A 1 231 ? 17.473 -2.524 -13.125 1.00 90.69 231 MET A O 1
ATOM 1856 N N . GLY A 1 232 ? 16.889 -2.333 -15.284 1.00 89.12 232 GLY A N 1
ATOM 1857 C CA . GLY A 1 232 ? 15.717 -1.492 -15.049 1.00 89.12 232 GLY A CA 1
ATOM 1858 C C . GLY A 1 232 ? 14.687 -2.171 -14.146 1.00 89.12 232 GLY A C 1
ATOM 1859 O O . GLY A 1 232 ? 14.190 -1.551 -13.209 1.00 89.12 232 GLY A O 1
ATOM 1860 N N . SER A 1 233 ? 14.431 -3.466 -14.356 1.00 90.81 233 SER A N 1
ATOM 1861 C CA . SER A 1 233 ? 13.524 -4.248 -13.508 1.00 90.81 233 SER A CA 1
ATOM 1862 C C . SER A 1 233 ? 14.049 -4.361 -12.076 1.00 90.81 233 SER A C 1
ATOM 1864 O O . SER A 1 233 ? 13.307 -4.119 -11.125 1.00 90.81 233 SER A O 1
ATOM 1866 N N . VAL A 1 234 ? 15.331 -4.691 -11.896 1.00 92.19 234 VAL A N 1
ATOM 1867 C CA . VAL A 1 234 ? 15.954 -4.789 -10.567 1.00 92.19 234 VAL A CA 1
ATOM 1868 C C . VAL A 1 234 ? 15.909 -3.440 -9.848 1.00 92.19 234 VAL A C 1
ATOM 1870 O O . VAL A 1 234 ? 15.479 -3.381 -8.697 1.00 92.19 234 VAL A O 1
ATOM 1873 N N . LEU A 1 235 ? 16.278 -2.350 -10.526 1.00 91.88 235 LEU A N 1
ATOM 1874 C CA . LEU A 1 235 ? 16.227 -0.997 -9.967 1.00 91.88 235 LEU A CA 1
ATOM 1875 C C . LEU A 1 235 ? 14.802 -0.588 -9.594 1.00 91.88 235 LEU A C 1
ATOM 1877 O O . LEU A 1 235 ? 14.598 -0.016 -8.525 1.00 91.88 235 LEU A O 1
ATOM 1881 N N . TYR A 1 236 ? 13.811 -0.913 -10.426 1.00 90.00 236 TYR A N 1
ATOM 1882 C CA . TYR A 1 236 ? 12.405 -0.670 -10.116 1.00 90.00 236 TYR A CA 1
ATOM 1883 C C . TYR A 1 236 ? 11.992 -1.365 -8.812 1.00 90.00 236 TYR A C 1
ATOM 1885 O O . TYR A 1 236 ? 11.479 -0.711 -7.903 1.00 90.00 236 TYR A O 1
ATOM 1893 N N . TRP A 1 237 ? 12.271 -2.666 -8.672 1.00 92.69 237 TRP A N 1
ATOM 1894 C CA . TRP A 1 237 ? 11.916 -3.424 -7.468 1.00 92.69 237 TRP A CA 1
ATOM 1895 C C . TRP A 1 237 ? 12.673 -2.954 -6.220 1.00 92.69 237 TRP A C 1
ATOM 1897 O O . TRP A 1 237 ? 12.073 -2.860 -5.147 1.00 92.69 237 TRP A O 1
ATOM 1907 N N . CYS A 1 238 ? 13.958 -2.613 -6.348 1.00 93.50 238 CYS A N 1
ATOM 1908 C CA . CYS A 1 238 ? 14.756 -2.049 -5.258 1.00 93.50 238 CYS A CA 1
ATOM 1909 C C . CYS A 1 238 ? 14.205 -0.695 -4.792 1.00 93.50 238 CYS A C 1
ATOM 1911 O O . CYS A 1 238 ? 14.005 -0.496 -3.592 1.00 93.50 238 CYS A O 1
ATOM 1913 N N . ASN A 1 239 ? 13.898 0.209 -5.727 1.00 92.75 239 ASN A N 1
ATOM 1914 C CA . ASN A 1 239 ? 13.307 1.509 -5.413 1.00 92.75 239 ASN A CA 1
ATOM 1915 C C . ASN A 1 239 ? 11.922 1.357 -4.787 1.00 92.75 239 ASN A C 1
ATOM 1917 O O . ASN A 1 239 ? 11.641 1.984 -3.769 1.00 92.75 239 ASN A O 1
ATOM 1921 N N . LEU A 1 240 ? 11.073 0.484 -5.332 1.00 92.06 240 LEU A N 1
ATOM 1922 C CA . LEU A 1 240 ? 9.751 0.214 -4.773 1.00 92.06 240 LEU A CA 1
ATOM 1923 C C . LEU A 1 240 ? 9.849 -0.302 -3.331 1.00 92.06 240 LEU A C 1
ATOM 1925 O O . LEU A 1 240 ? 9.136 0.179 -2.448 1.00 92.06 240 LEU A O 1
ATOM 1929 N N . PHE A 1 241 ? 10.760 -1.243 -3.071 1.00 94.69 241 PHE A N 1
ATOM 1930 C CA . PHE A 1 241 ? 11.024 -1.735 -1.722 1.00 94.69 241 PHE A CA 1
ATOM 1931 C C . PHE A 1 241 ? 11.480 -0.604 -0.791 1.00 94.69 241 PHE A C 1
ATOM 1933 O O . PHE A 1 241 ? 10.914 -0.444 0.293 1.00 94.69 241 PHE A O 1
ATOM 1940 N N . ALA A 1 242 ? 12.465 0.196 -1.214 1.00 95.88 242 ALA A N 1
ATOM 1941 C CA . ALA A 1 242 ? 13.010 1.301 -0.430 1.00 95.88 242 ALA A CA 1
ATOM 1942 C C . ALA A 1 242 ? 11.945 2.359 -0.111 1.00 95.88 242 ALA A C 1
ATOM 1944 O O . ALA A 1 242 ? 11.844 2.803 1.029 1.00 95.88 242 ALA A O 1
ATOM 1945 N N . ILE A 1 243 ? 11.092 2.713 -1.072 1.00 93.44 243 ILE A N 1
ATOM 1946 C CA . ILE A 1 243 ? 10.002 3.677 -0.878 1.00 93.44 243 ILE A CA 1
ATOM 1947 C C . ILE A 1 243 ? 9.000 3.158 0.152 1.00 93.44 243 ILE A C 1
ATOM 1949 O O . ILE A 1 243 ? 8.693 3.851 1.123 1.00 93.44 243 ILE A O 1
ATOM 1953 N N . LEU A 1 244 ? 8.510 1.926 -0.018 1.00 94.62 244 LEU A N 1
ATOM 1954 C CA . LEU A 1 244 ? 7.527 1.342 0.897 1.00 94.62 244 LEU A CA 1
ATOM 1955 C C . LEU A 1 244 ? 8.101 1.172 2.308 1.00 94.62 244 LEU A C 1
ATOM 1957 O O . LEU A 1 244 ? 7.445 1.522 3.293 1.00 94.62 244 LEU A O 1
ATOM 1961 N N . GLN A 1 245 ? 9.333 0.669 2.417 1.00 97.12 245 GLN A N 1
ATOM 1962 C CA . GLN A 1 245 ? 10.010 0.493 3.698 1.00 97.12 245 GLN A CA 1
ATOM 1963 C C . GLN A 1 245 ? 10.342 1.837 4.358 1.00 97.12 245 GLN A C 1
ATOM 1965 O O . GLN A 1 245 ? 10.185 1.966 5.574 1.00 97.12 245 GLN A O 1
ATOM 1970 N N . GLY A 1 246 ? 10.772 2.831 3.583 1.00 97.06 246 GLY A N 1
ATOM 1971 C CA . GLY A 1 246 ? 11.077 4.179 4.048 1.00 97.06 246 GLY A CA 1
ATOM 1972 C C . GLY A 1 246 ? 9.839 4.875 4.603 1.00 97.06 246 GLY A C 1
ATOM 1973 O O . GLY A 1 246 ? 9.859 5.320 5.749 1.00 97.06 246 GLY A O 1
ATOM 1974 N N . LEU A 1 247 ? 8.733 4.880 3.850 1.00 94.88 247 LEU A N 1
ATOM 1975 C CA . LEU A 1 247 ? 7.454 5.450 4.289 1.00 94.88 247 LEU A CA 1
ATOM 1976 C C . LEU A 1 247 ? 6.913 4.750 5.539 1.00 94.88 247 LEU A C 1
ATOM 1978 O O . LEU A 1 247 ? 6.486 5.412 6.485 1.00 94.88 247 LEU A O 1
ATOM 1982 N N . PHE A 1 248 ? 6.977 3.418 5.583 1.00 96.56 248 PHE A N 1
ATOM 1983 C CA . PHE A 1 248 ? 6.577 2.658 6.765 1.00 96.56 248 PHE A CA 1
ATOM 1984 C C . PHE A 1 248 ? 7.441 2.990 7.982 1.00 96.56 248 PHE A C 1
ATOM 1986 O O . PHE A 1 248 ? 6.904 3.219 9.063 1.0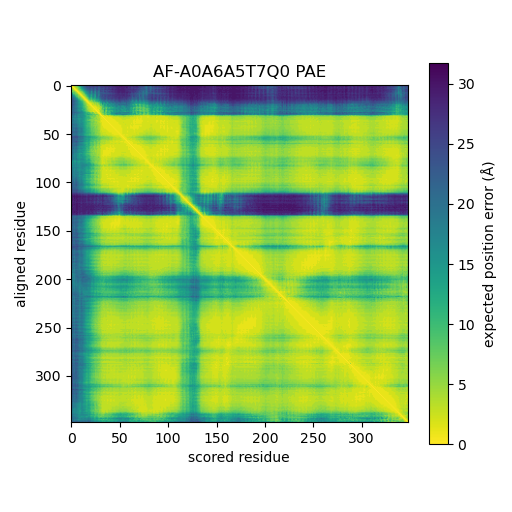0 96.56 248 PHE A O 1
ATOM 1993 N N . SER A 1 249 ? 8.765 3.044 7.818 1.00 98.06 249 SER A N 1
ATOM 1994 C CA . SER A 1 249 ? 9.685 3.389 8.904 1.00 98.06 249 SER A CA 1
ATOM 1995 C C . SER A 1 249 ? 9.494 4.817 9.394 1.00 98.06 249 SER A C 1
ATOM 1997 O O . SER A 1 249 ? 9.543 5.057 10.596 1.00 98.06 249 SER A O 1
ATOM 1999 N N . PHE A 1 250 ? 9.241 5.754 8.483 1.00 97.75 250 PHE A N 1
ATOM 2000 C CA . PHE A 1 250 ? 8.962 7.141 8.824 1.00 97.75 250 PHE A CA 1
ATOM 2001 C C . PHE A 1 250 ? 7.653 7.264 9.614 1.00 97.75 250 PHE A C 1
ATOM 2003 O O . PHE A 1 250 ? 7.632 7.869 10.684 1.00 97.75 250 PHE A O 1
ATOM 2010 N N . ALA A 1 251 ? 6.582 6.607 9.160 1.00 95.50 251 ALA A N 1
ATOM 2011 C CA . ALA A 1 251 ? 5.320 6.565 9.892 1.00 95.50 251 ALA A CA 1
ATOM 2012 C C . ALA A 1 251 ? 5.479 5.913 11.280 1.00 95.50 251 ALA A C 1
ATOM 2014 O O . ALA A 1 251 ? 4.944 6.428 12.263 1.00 95.50 251 ALA A O 1
ATOM 2015 N N . ALA A 1 252 ? 6.263 4.833 11.378 1.00 96.56 252 ALA A N 1
ATOM 2016 C CA . ALA A 1 252 ? 6.580 4.165 12.640 1.00 96.56 252 ALA A CA 1
ATOM 2017 C C . ALA A 1 252 ? 7.310 5.093 13.614 1.00 96.56 252 ALA A C 1
ATOM 2019 O O . ALA A 1 252 ? 6.973 5.154 14.799 1.00 96.56 252 ALA A O 1
ATOM 2020 N N . LEU A 1 253 ? 8.293 5.835 13.099 1.00 97.94 253 LEU A N 1
ATOM 2021 C CA . LEU A 1 253 ? 9.086 6.785 13.863 1.00 97.94 253 LEU A CA 1
ATOM 2022 C C . LEU A 1 253 ? 8.200 7.871 14.471 1.00 97.94 253 LEU A C 1
ATOM 2024 O O . LEU A 1 253 ? 8.262 8.092 15.680 1.00 97.94 253 LEU A O 1
ATOM 2028 N N . LEU A 1 254 ? 7.349 8.502 13.658 1.00 96.44 254 LEU A N 1
ATOM 2029 C CA . LEU A 1 254 ? 6.425 9.534 14.126 1.00 96.44 254 LEU A CA 1
ATOM 2030 C C . LEU A 1 254 ? 5.455 8.955 15.161 1.00 96.44 254 LEU A C 1
ATOM 2032 O O . LEU A 1 254 ? 5.348 9.464 16.276 1.00 96.44 254 LEU A O 1
ATOM 2036 N N . ALA A 1 255 ? 4.794 7.843 14.835 1.00 91.88 255 ALA A N 1
ATOM 2037 C CA . ALA A 1 255 ? 3.746 7.289 15.680 1.00 91.88 255 ALA A CA 1
ATOM 2038 C C . ALA A 1 255 ? 4.261 6.809 17.047 1.00 91.88 255 ALA A C 1
ATOM 2040 O O . ALA A 1 255 ? 3.592 7.026 18.057 1.00 91.88 255 ALA A O 1
ATOM 2041 N N . VAL A 1 256 ? 5.442 6.186 17.112 1.00 94.31 256 VAL A N 1
ATOM 2042 C CA . VAL A 1 256 ? 6.034 5.724 18.382 1.00 94.31 256 VAL A CA 1
ATOM 2043 C C . VAL A 1 256 ? 6.666 6.877 19.171 1.00 94.31 256 VAL A C 1
ATOM 2045 O O . VAL A 1 256 ? 6.609 6.879 20.406 1.00 94.31 256 VAL A O 1
ATOM 2048 N N . SER A 1 257 ? 7.243 7.876 18.495 1.00 95.12 257 SER A N 1
ATOM 2049 C CA . SER A 1 257 ? 7.820 9.052 19.166 1.00 95.12 257 SER A CA 1
ATOM 2050 C C . SER A 1 257 ? 6.743 9.869 19.874 1.00 95.12 257 SER A C 1
ATOM 2052 O O . SER A 1 257 ? 6.891 10.147 21.062 1.00 95.12 257 SER A O 1
ATOM 2054 N N . PHE A 1 258 ? 5.620 10.133 19.196 1.00 92.12 258 PHE A N 1
ATOM 2055 C CA . PHE A 1 258 ? 4.480 10.875 19.750 1.00 92.12 258 PHE A CA 1
ATOM 2056 C C . PHE A 1 258 ? 3.540 10.032 20.630 1.00 92.12 258 PHE A C 1
ATOM 2058 O O . PHE A 1 258 ? 2.523 10.537 21.095 1.00 92.12 258 PHE A O 1
ATOM 2065 N N . GLY A 1 259 ? 3.838 8.748 20.863 1.00 85.00 259 GLY A N 1
ATOM 2066 C CA . GLY A 1 259 ? 3.010 7.885 21.718 1.00 85.00 259 GLY A CA 1
ATOM 2067 C C . GLY A 1 259 ? 1.639 7.523 21.127 1.00 85.00 259 GLY A C 1
ATOM 2068 O O . GLY A 1 259 ? 0.746 7.098 21.856 1.00 85.00 259 GLY A O 1
ATOM 2069 N N . LEU A 1 260 ? 1.468 7.654 19.807 1.00 84.50 260 LEU A N 1
ATOM 2070 C CA . LEU A 1 260 ? 0.254 7.264 19.079 1.00 84.50 260 LEU A CA 1
ATOM 2071 C C . LEU A 1 260 ? 0.139 5.740 18.913 1.00 84.50 260 LEU A C 1
ATOM 2073 O O . LEU A 1 260 ? -0.913 5.207 18.580 1.00 84.50 260 LEU A O 1
ATOM 2077 N N . SER A 1 261 ? 1.222 4.989 19.087 1.00 85.75 261 SER A N 1
ATOM 2078 C CA . SER A 1 261 ? 1.166 3.524 19.040 1.00 85.75 261 SER A CA 1
ATOM 2079 C C . SER A 1 261 ? 2.393 2.901 19.682 1.00 85.75 261 SER A C 1
ATOM 2081 O O . SER A 1 261 ? 3.462 3.510 19.737 1.00 85.75 261 SER A O 1
ATOM 2083 N N . ASP A 1 262 ? 2.237 1.662 20.137 1.00 87.81 262 ASP A N 1
ATOM 2084 C CA . ASP A 1 262 ? 3.321 0.897 20.735 1.00 87.81 262 ASP A CA 1
ATOM 2085 C C . ASP A 1 262 ? 4.234 0.279 19.678 1.00 87.81 262 ASP A C 1
ATOM 2087 O O . ASP A 1 262 ? 3.794 -0.117 18.597 1.00 87.81 262 ASP A O 1
ATOM 2091 N N . VAL A 1 263 ? 5.501 0.067 20.048 1.00 93.19 263 VAL A N 1
ATOM 2092 C CA . VAL A 1 263 ? 6.498 -0.653 19.233 1.00 93.19 263 VAL A CA 1
ATOM 2093 C C . VAL A 1 263 ? 5.955 -1.993 18.722 1.00 93.19 263 VAL A C 1
ATOM 2095 O O . VAL A 1 263 ? 6.188 -2.372 17.578 1.00 93.19 263 VAL A O 1
ATOM 2098 N N . ARG A 1 264 ? 5.175 -2.704 19.548 1.00 91.38 264 ARG A N 1
ATOM 2099 C CA . ARG A 1 264 ? 4.601 -4.017 19.214 1.00 91.38 264 ARG A CA 1
ATOM 2100 C C . ARG A 1 264 ? 3.642 -3.981 18.022 1.00 91.38 264 ARG A C 1
ATOM 2102 O O . ARG A 1 264 ? 3.435 -5.016 17.394 1.00 91.38 264 ARG A O 1
ATOM 2109 N N . SER A 1 265 ? 3.059 -2.827 17.708 1.00 89.06 265 SER A N 1
ATOM 2110 C CA . SER A 1 265 ? 2.140 -2.653 16.577 1.00 89.06 265 SER A CA 1
ATOM 2111 C C . SER A 1 265 ? 2.874 -2.498 15.240 1.00 89.06 265 SER A C 1
ATOM 2113 O O . SER A 1 265 ? 2.290 -2.723 14.181 1.00 89.06 265 SER A O 1
ATOM 2115 N N . TRP A 1 266 ? 4.175 -2.198 15.272 1.00 93.50 266 TRP A N 1
ATOM 2116 C CA . TRP A 1 266 ? 5.017 -1.957 14.098 1.00 93.50 266 TRP A CA 1
ATOM 2117 C C . TRP A 1 266 ? 5.898 -3.157 13.764 1.00 93.50 266 TRP A C 1
ATOM 2119 O O . TRP A 1 266 ? 7.123 -3.078 13.689 1.00 93.50 266 TRP A O 1
ATOM 2129 N N . ARG A 1 267 ? 5.257 -4.309 13.554 1.00 94.81 267 ARG A N 1
ATOM 2130 C CA . ARG A 1 267 ? 5.951 -5.517 13.093 1.00 94.81 267 ARG A CA 1
ATOM 2131 C C . ARG A 1 267 ? 6.600 -5.296 11.722 1.00 94.81 267 ARG A C 1
ATOM 2133 O O . ARG A 1 267 ? 6.046 -4.510 10.941 1.00 94.81 267 ARG A O 1
ATOM 2140 N N . PRO A 1 268 ? 7.717 -5.989 11.405 1.00 96.12 268 PRO A N 1
ATOM 2141 C CA . PRO A 1 268 ? 8.452 -5.768 10.161 1.00 96.12 268 PRO A CA 1
ATOM 2142 C C . PRO A 1 268 ? 7.522 -5.779 8.953 1.00 96.12 268 PRO A C 1
ATOM 2144 O O . PRO A 1 268 ? 6.591 -6.586 8.897 1.00 96.12 268 PRO A O 1
ATOM 2147 N N . LEU A 1 269 ? 7.715 -4.830 8.037 1.00 95.88 269 LEU A N 1
ATOM 2148 C CA . LEU A 1 269 ? 6.835 -4.679 6.884 1.00 95.88 269 LEU A CA 1
ATOM 2149 C C . LEU A 1 269 ? 6.965 -5.893 5.960 1.00 95.88 269 LEU A C 1
ATOM 2151 O O . LEU A 1 269 ? 5.966 -6.544 5.677 1.00 95.88 269 LEU A O 1
ATOM 2155 N N . PHE A 1 270 ? 8.198 -6.222 5.578 1.00 96.56 270 PHE A N 1
ATOM 2156 C CA . PHE A 1 270 ? 8.549 -7.363 4.737 1.00 96.56 270 PHE A CA 1
ATOM 2157 C C . PHE A 1 270 ? 9.009 -8.573 5.563 1.00 96.56 270 PHE A C 1
ATOM 2159 O O . PHE A 1 270 ? 9.499 -8.438 6.689 1.00 96.56 270 PHE A O 1
ATOM 2166 N N . GLY A 1 271 ? 8.829 -9.766 4.999 1.00 94.69 271 GLY A N 1
ATOM 2167 C CA . GLY A 1 271 ? 9.356 -11.023 5.523 1.00 94.69 271 GLY A CA 1
ATOM 2168 C C . GLY A 1 271 ? 10.838 -11.225 5.201 1.00 94.69 271 GLY A C 1
ATOM 2169 O O . GLY A 1 271 ? 11.534 -10.316 4.749 1.00 94.69 271 GLY A O 1
ATOM 2170 N N . SER A 1 272 ? 11.343 -12.441 5.424 1.00 92.88 272 SER A N 1
ATOM 2171 C CA . SER A 1 272 ? 12.733 -12.764 5.096 1.00 92.88 272 SER A CA 1
ATOM 2172 C C . SER A 1 272 ? 12.907 -12.935 3.589 1.00 92.88 272 SER A C 1
ATOM 2174 O O . SER A 1 272 ? 12.126 -13.643 2.958 1.00 92.88 272 SER A O 1
ATOM 2176 N N . LEU A 1 273 ? 13.984 -12.387 3.017 1.00 91.88 273 LEU A N 1
ATOM 2177 C CA . LEU A 1 273 ? 14.381 -12.691 1.634 1.00 91.88 273 LEU A CA 1
ATOM 2178 C C . LEU A 1 273 ? 14.585 -14.198 1.406 1.00 91.88 273 LEU A C 1
ATOM 2180 O O . LEU A 1 273 ? 14.366 -14.687 0.305 1.00 91.88 273 LEU A O 1
ATOM 2184 N N . ARG A 1 274 ? 14.923 -14.961 2.456 1.00 93.44 274 ARG A N 1
ATOM 2185 C CA . ARG A 1 274 ? 15.050 -16.428 2.390 1.00 93.44 274 ARG A CA 1
ATOM 2186 C C . ARG A 1 274 ? 13.727 -17.136 2.101 1.00 93.44 274 ARG A C 1
ATOM 2188 O O . ARG A 1 274 ? 13.743 -18.278 1.660 1.00 93.44 274 ARG A O 1
ATOM 2195 N N . ASP A 1 275 ? 12.592 -16.482 2.348 1.00 89.81 275 ASP A N 1
ATOM 2196 C CA . ASP A 1 275 ? 11.283 -17.019 1.988 1.00 89.81 275 ASP A CA 1
ATOM 2197 C C . ASP A 1 275 ? 10.971 -16.821 0.494 1.00 89.81 275 ASP A C 1
ATOM 2199 O O . ASP A 1 275 ? 10.047 -17.448 -0.007 1.00 89.81 275 ASP A O 1
ATOM 2203 N N . ALA A 1 276 ? 11.710 -16.001 -0.259 1.00 93.12 276 ALA A N 1
ATOM 2204 C CA . ALA A 1 276 ? 11.419 -15.699 -1.665 1.00 93.12 276 ALA A CA 1
ATOM 2205 C C . ALA A 1 276 ? 11.845 -16.818 -2.649 1.00 93.12 276 ALA A C 1
ATOM 2207 O O . ALA A 1 276 ? 12.444 -16.552 -3.684 1.00 93.12 276 ALA A O 1
ATOM 2208 N N . THR A 1 277 ? 11.532 -18.082 -2.343 1.00 95.62 277 THR A N 1
ATOM 2209 C CA . THR A 1 277 ? 11.935 -19.266 -3.134 1.00 95.62 277 THR A CA 1
ATOM 2210 C C . THR A 1 277 ? 10.923 -19.692 -4.199 1.00 95.62 277 THR A C 1
ATOM 2212 O O . THR A 1 277 ? 11.221 -20.516 -5.056 1.00 95.62 277 THR A O 1
ATOM 2215 N N . SER A 1 278 ? 9.699 -19.166 -4.149 1.00 96.12 278 SER A N 1
ATOM 2216 C CA . SER A 1 278 ? 8.645 -19.418 -5.139 1.00 96.12 278 SER A CA 1
ATOM 2217 C C . SER A 1 278 ? 7.676 -18.242 -5.184 1.00 96.12 278 SER A C 1
ATOM 2219 O O . SER A 1 278 ? 7.541 -17.524 -4.191 1.00 96.12 278 SER A O 1
ATOM 2221 N N . LEU A 1 279 ? 6.912 -18.091 -6.273 1.00 93.75 279 LEU A N 1
ATOM 2222 C CA . LEU A 1 279 ? 5.875 -17.050 -6.386 1.00 93.75 279 LEU A CA 1
ATOM 2223 C C . LEU A 1 279 ? 4.897 -17.070 -5.201 1.00 93.75 279 LEU A C 1
ATOM 2225 O O . LEU A 1 279 ? 4.531 -16.028 -4.658 1.00 93.75 279 LEU A O 1
ATOM 2229 N N . ARG A 1 280 ? 4.511 -18.269 -4.744 1.00 93.19 280 ARG A N 1
ATOM 2230 C CA . ARG A 1 280 ? 3.616 -18.432 -3.593 1.00 93.19 280 ARG A CA 1
ATOM 2231 C C . ARG A 1 280 ? 4.222 -17.863 -2.316 1.00 93.19 280 ARG A C 1
ATOM 2233 O O . ARG A 1 280 ? 3.502 -17.233 -1.545 1.00 93.19 280 ARG A O 1
ATOM 2240 N N . TYR A 1 281 ? 5.498 -18.130 -2.049 1.00 95.31 281 TYR A N 1
ATOM 2241 C CA . TYR A 1 281 ? 6.130 -17.647 -0.824 1.00 95.31 281 TYR A CA 1
ATOM 2242 C C . TYR A 1 281 ? 6.532 -16.173 -0.934 1.00 95.31 281 TYR A C 1
ATOM 2244 O O . TYR A 1 281 ? 6.410 -15.452 0.055 1.00 95.31 281 TYR A O 1
ATOM 2252 N N . PHE A 1 282 ? 6.900 -15.701 -2.127 1.00 95.38 282 PHE A N 1
ATOM 2253 C CA . PHE A 1 282 ? 7.164 -14.290 -2.387 1.00 95.38 282 PHE A CA 1
ATOM 2254 C C . PHE A 1 282 ? 5.955 -13.433 -1.987 1.00 95.38 282 PHE A C 1
ATOM 2256 O O . PHE A 1 282 ? 6.038 -12.645 -1.047 1.00 95.38 282 PHE A O 1
ATOM 2263 N N . TRP A 1 283 ? 4.788 -13.673 -2.593 1.00 95.25 283 TRP A N 1
ATOM 2264 C CA . TRP A 1 283 ? 3.562 -12.932 -2.269 1.00 95.25 283 TRP A CA 1
ATOM 2265 C C . TRP A 1 283 ? 2.962 -13.323 -0.917 1.00 95.25 283 TRP A C 1
ATOM 2267 O O . TRP A 1 283 ? 2.288 -12.530 -0.262 1.00 95.25 283 TRP A O 1
ATOM 2277 N N . GLY A 1 284 ? 3.183 -14.566 -0.490 1.00 93.81 284 GLY A N 1
ATOM 2278 C CA . GLY A 1 284 ? 2.548 -15.128 0.691 1.00 93.81 284 GLY A CA 1
ATOM 2279 C C . GLY A 1 284 ? 3.272 -14.873 2.007 1.00 93.81 284 GLY A C 1
ATOM 2280 O O . GLY A 1 284 ? 2.613 -15.012 3.034 1.00 93.81 284 GLY A O 1
ATOM 2281 N N . LYS A 1 285 ? 4.575 -14.569 2.001 1.00 94.69 285 LYS A N 1
ATOM 2282 C CA . LYS A 1 285 ? 5.405 -14.411 3.210 1.00 94.69 285 LYS A CA 1
ATOM 2283 C C . LYS A 1 285 ? 6.388 -13.243 3.139 1.00 94.69 285 LYS A C 1
ATOM 2285 O O . LYS A 1 285 ? 6.548 -12.551 4.137 1.00 94.69 285 LYS A O 1
ATOM 2290 N N . PHE A 1 286 ? 7.061 -13.050 2.003 1.00 95.94 286 PHE A N 1
ATOM 2291 C CA . PHE A 1 286 ? 8.092 -12.017 1.874 1.00 95.94 286 PHE A CA 1
ATOM 2292 C C . PHE A 1 286 ? 7.494 -10.621 1.650 1.00 95.94 286 PHE A C 1
ATOM 2294 O O . PHE A 1 286 ? 7.817 -9.690 2.385 1.00 95.94 286 PHE A O 1
ATOM 2301 N N . TRP A 1 287 ? 6.607 -10.466 0.667 1.00 96.50 287 TRP A N 1
ATOM 2302 C CA . TRP A 1 287 ? 6.002 -9.173 0.345 1.00 96.50 287 TRP A CA 1
ATOM 2303 C C . TRP A 1 287 ? 5.137 -8.653 1.505 1.00 96.50 287 TRP A C 1
ATOM 2305 O O . TRP A 1 287 ? 4.681 -9.430 2.338 1.00 96.50 287 TRP A O 1
ATOM 2315 N N . HIS A 1 288 ? 4.885 -7.346 1.583 1.00 93.00 288 HIS A N 1
ATOM 2316 C CA . HIS A 1 288 ? 4.531 -6.646 2.828 1.00 93.00 288 HIS A CA 1
ATOM 2317 C C . HIS A 1 288 ? 3.197 -7.005 3.532 1.00 93.00 288 HIS A C 1
ATOM 2319 O O . HIS A 1 288 ? 2.861 -6.423 4.562 1.00 93.00 288 HIS A O 1
ATOM 2325 N N . GLN A 1 289 ? 2.403 -7.934 2.993 1.00 94.94 289 GLN A N 1
ATOM 2326 C CA . GLN A 1 289 ? 1.098 -8.412 3.491 1.00 94.94 289 GLN A CA 1
ATOM 2327 C C . GLN A 1 289 ? 0.017 -7.338 3.760 1.00 94.94 289 GLN A C 1
ATOM 2329 O O . GLN A 1 289 ? -1.128 -7.703 4.013 1.00 94.94 289 GLN A O 1
ATOM 2334 N N . SER A 1 290 ? 0.312 -6.035 3.667 1.00 93.38 290 SER A N 1
ATOM 2335 C CA . SER A 1 290 ? -0.628 -4.949 3.990 1.00 93.38 290 SER A CA 1
ATOM 2336 C C . SER A 1 290 ? -1.908 -5.011 3.162 1.00 93.38 290 SER A C 1
ATOM 2338 O O . SER A 1 290 ? -3.000 -4.895 3.700 1.00 93.38 290 SER A O 1
ATOM 2340 N N . LEU A 1 291 ? -1.801 -5.270 1.862 1.00 93.31 291 LEU A N 1
ATOM 2341 C CA . LEU A 1 291 ? -2.970 -5.293 0.982 1.00 93.31 291 LEU A CA 1
ATOM 2342 C C . LEU A 1 291 ? -3.677 -6.652 0.948 1.00 93.31 291 LEU A C 1
ATOM 2344 O O . LEU A 1 291 ? -4.700 -6.792 0.288 1.00 93.31 291 LEU A O 1
ATOM 2348 N N . ARG A 1 292 ? -3.172 -7.665 1.664 1.00 94.00 292 ARG A N 1
ATOM 2349 C CA . ARG A 1 292 ? -3.670 -9.041 1.547 1.00 94.00 292 ARG A CA 1
ATOM 2350 C C . ARG A 1 292 ? -5.163 -9.147 1.834 1.00 94.00 292 ARG A C 1
ATOM 2352 O O . ARG A 1 292 ? -5.891 -9.704 1.022 1.00 94.00 292 ARG A O 1
ATOM 2359 N N . ASP A 1 293 ? -5.612 -8.629 2.972 1.00 92.12 293 ASP A N 1
ATOM 2360 C CA . ASP A 1 293 ? -7.024 -8.681 3.363 1.00 92.12 293 ASP A CA 1
ATOM 2361 C C . ASP A 1 293 ? -7.891 -7.770 2.488 1.00 92.12 293 ASP A C 1
ATOM 2363 O O . ASP A 1 293 ? -8.962 -8.191 2.044 1.00 92.12 293 ASP A O 1
ATOM 2367 N N . ALA A 1 294 ? -7.400 -6.557 2.212 1.00 92.06 294 ALA A N 1
ATOM 2368 C CA . ALA A 1 294 ? -8.079 -5.549 1.401 1.00 92.06 294 ALA A CA 1
ATOM 2369 C C . ALA A 1 294 ? -8.334 -6.025 -0.043 1.00 92.06 294 ALA A C 1
ATOM 2371 O O . ALA A 1 294 ? -9.339 -5.654 -0.639 1.00 92.06 294 ALA A O 1
ATOM 2372 N N . LEU A 1 295 ? -7.474 -6.898 -0.580 1.00 94.06 295 LEU A N 1
ATOM 2373 C CA . LEU A 1 295 ? -7.646 -7.542 -1.887 1.00 94.06 295 LEU A CA 1
ATOM 2374 C C . LEU A 1 295 ? -8.439 -8.855 -1.795 1.00 94.06 295 LEU A C 1
ATOM 2376 O O . LEU A 1 295 ? -9.329 -9.122 -2.604 1.00 94.06 295 LEU A O 1
ATOM 2380 N N . TYR A 1 296 ? -8.143 -9.692 -0.795 1.00 93.75 296 TYR A N 1
ATOM 2381 C CA . TYR A 1 296 ? -8.739 -11.025 -0.675 1.00 93.75 296 TYR A CA 1
ATOM 2382 C C . TYR A 1 296 ? -10.234 -10.982 -0.349 1.00 93.75 296 TYR A C 1
ATOM 2384 O O . TYR A 1 296 ? -10.995 -11.804 -0.858 1.00 93.75 296 TYR A O 1
ATOM 2392 N N . LYS A 1 297 ? -10.683 -10.057 0.506 1.00 93.44 297 LYS A N 1
ATOM 2393 C CA . LYS A 1 297 ? -12.080 -10.038 0.962 1.00 93.44 297 LYS A CA 1
ATOM 2394 C C . LYS A 1 297 ? -13.076 -9.620 -0.113 1.00 93.44 297 LYS A C 1
ATOM 2396 O O . LYS A 1 297 ? -14.061 -10.346 -0.255 1.00 93.44 297 LYS A O 1
ATOM 2401 N N . PRO A 1 298 ? -12.840 -8.561 -0.909 1.00 93.62 298 PRO A N 1
ATOM 2402 C CA . PRO A 1 298 ? -13.670 -8.294 -2.078 1.00 93.62 298 PRO A CA 1
ATOM 2403 C C . PRO A 1 298 ? -13.688 -9.479 -3.054 1.00 93.62 298 PRO A C 1
ATOM 2405 O O . PRO A 1 298 ? -14.763 -9.913 -3.457 1.00 93.62 298 PRO A O 1
ATOM 2408 N N . GLY A 1 299 ? -12.533 -10.096 -3.342 1.00 94.56 299 GLY A N 1
ATOM 2409 C CA . GLY A 1 299 ? -12.473 -11.296 -4.189 1.00 94.56 299 GLY A CA 1
ATOM 2410 C C . GLY A 1 299 ? -13.274 -12.478 -3.624 1.00 94.56 299 GLY A C 1
ATOM 2411 O O . GLY A 1 299 ? -13.974 -13.179 -4.356 1.00 94.56 299 GLY A O 1
ATOM 2412 N N . SER A 1 300 ? -13.239 -12.677 -2.304 1.00 95.38 300 SER A N 1
ATOM 2413 C CA . SER A 1 300 ? -14.031 -13.694 -1.606 1.00 95.38 300 SER A CA 1
ATOM 2414 C C . SER A 1 300 ? -15.528 -13.390 -1.625 1.00 95.38 300 SER A C 1
ATOM 2416 O O . SER A 1 300 ? -16.328 -14.315 -1.772 1.00 95.38 300 SER A O 1
ATOM 2418 N N . PHE A 1 301 ? -15.913 -12.120 -1.484 1.00 95.38 301 PHE A N 1
ATOM 2419 C CA . PHE A 1 301 ? -17.298 -11.681 -1.607 1.00 95.38 301 PHE A CA 1
ATOM 2420 C C . PHE A 1 301 ? -17.820 -11.956 -3.018 1.00 95.38 301 PHE A C 1
ATOM 2422 O O . PHE A 1 301 ? -18.818 -12.653 -3.163 1.00 95.38 301 PHE A O 1
ATOM 2429 N N . LEU A 1 302 ? -17.104 -11.518 -4.054 1.00 96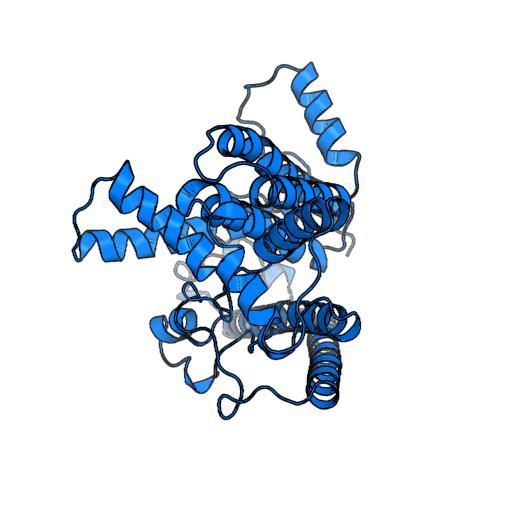.06 302 LEU A N 1
ATOM 2430 C CA . LEU A 1 302 ? -17.474 -11.773 -5.447 1.00 96.06 302 LEU A CA 1
ATOM 2431 C C . LEU A 1 302 ? -17.606 -13.277 -5.730 1.00 96.06 302 LEU A C 1
ATOM 2433 O O . LEU A 1 302 ? -18.613 -13.722 -6.271 1.00 96.06 302 LEU A O 1
ATOM 2437 N N . THR A 1 303 ? -16.647 -14.084 -5.275 1.00 97.44 303 THR A N 1
ATOM 2438 C CA . THR A 1 303 ? -16.660 -15.542 -5.481 1.00 97.44 303 THR A CA 1
ATOM 2439 C C . THR A 1 303 ? -17.888 -16.219 -4.864 1.00 97.44 303 THR A C 1
ATOM 2441 O O . THR A 1 303 ? -18.523 -17.050 -5.507 1.00 97.44 303 THR A O 1
ATOM 2444 N N . HIS A 1 304 ? -18.219 -15.902 -3.610 1.00 97.00 304 HIS A N 1
ATOM 2445 C CA . HIS A 1 304 ? -19.232 -16.656 -2.863 1.00 97.00 304 HIS A CA 1
ATOM 2446 C C . HIS A 1 304 ? -20.617 -16.002 -2.845 1.00 97.00 304 HIS A C 1
ATOM 2448 O O . HIS A 1 304 ? -21.608 -16.705 -2.680 1.00 97.00 304 HIS A O 1
ATOM 2454 N N . LYS A 1 305 ? -20.702 -14.674 -2.971 1.00 96.31 305 LYS A N 1
ATOM 2455 C CA . LYS A 1 305 ? -21.959 -13.912 -2.888 1.00 96.31 305 LYS A CA 1
ATOM 2456 C C . LYS A 1 305 ? -22.476 -13.428 -4.235 1.00 96.31 305 LYS A C 1
ATOM 2458 O O . LYS A 1 305 ? -23.670 -13.201 -4.343 1.00 96.31 305 LYS A O 1
ATOM 2463 N N . VAL A 1 306 ? -21.610 -13.272 -5.237 1.00 96.25 306 VAL A N 1
ATOM 2464 C CA . VAL A 1 306 ? -22.029 -12.860 -6.588 1.00 96.25 306 VAL A CA 1
ATOM 2465 C C . VAL A 1 306 ? -22.034 -14.060 -7.528 1.00 96.25 306 VAL A C 1
ATOM 2467 O O . VAL A 1 306 ? -23.049 -14.358 -8.148 1.00 96.25 306 VAL A O 1
ATOM 2470 N N . LEU A 1 307 ? -20.930 -14.807 -7.576 1.00 96.56 307 LEU A N 1
ATOM 2471 C CA . LEU A 1 307 ? -20.788 -15.988 -8.435 1.00 96.56 307 LEU A CA 1
ATOM 2472 C C . LEU A 1 307 ? -21.338 -17.277 -7.805 1.00 96.56 307 LEU A C 1
ATOM 2474 O O . LEU A 1 307 ? -21.398 -18.298 -8.478 1.00 96.56 307 LEU A O 1
ATOM 2478 N N . HIS A 1 308 ? -21.717 -17.242 -6.522 1.00 96.81 308 HIS A N 1
ATOM 2479 C CA . HIS A 1 308 ? -22.305 -18.371 -5.789 1.00 96.81 308 HIS A CA 1
ATOM 2480 C C . HIS A 1 308 ? -21.480 -19.673 -5.843 1.00 96.81 308 HIS A C 1
ATOM 2482 O O . HIS A 1 308 ? -22.025 -20.772 -5.752 1.00 96.81 308 HIS A O 1
ATOM 2488 N N . LEU A 1 309 ? -20.149 -19.574 -5.958 1.00 97.00 309 LEU A N 1
ATOM 2489 C CA . LEU A 1 309 ? -19.296 -20.756 -6.071 1.00 97.00 309 LEU A CA 1
ATOM 2490 C C . LEU A 1 309 ? -19.168 -21.481 -4.716 1.00 97.00 309 LEU A C 1
ATOM 2492 O O . LEU A 1 309 ? -18.800 -20.842 -3.717 1.00 97.00 309 LEU A O 1
ATOM 2496 N N . PRO A 1 310 ? -19.404 -22.808 -4.656 1.00 95.44 310 PRO A N 1
ATOM 2497 C CA . PRO A 1 310 ? -19.230 -23.581 -3.432 1.00 95.44 310 PRO A CA 1
ATOM 2498 C C . PRO A 1 310 ? -17.743 -23.715 -3.057 1.00 95.44 310 PRO A C 1
ATOM 2500 O O . PRO A 1 310 ? -16.859 -23.545 -3.907 1.00 95.44 310 PRO A O 1
ATOM 2503 N N . PRO A 1 311 ? -17.418 -24.026 -1.787 1.00 95.56 311 PRO A N 1
ATOM 2504 C CA . PRO A 1 311 ? -16.047 -24.310 -1.380 1.00 95.56 311 PRO A CA 1
ATOM 2505 C C . PRO A 1 311 ? -15.441 -25.431 -2.232 1.00 95.56 311 PRO A C 1
ATOM 2507 O O . PRO A 1 311 ? -15.988 -26.522 -2.327 1.00 95.56 311 PRO A O 1
ATOM 2510 N N . GLY A 1 312 ? -14.296 -25.163 -2.854 1.00 95.88 312 GLY A N 1
ATOM 2511 C CA . GLY A 1 312 ? -13.658 -26.110 -3.760 1.00 95.88 312 GLY A CA 1
ATOM 2512 C C . GLY A 1 312 ? -12.450 -25.508 -4.465 1.00 95.88 312 GLY A C 1
ATOM 2513 O O . GLY A 1 312 ? -12.017 -24.389 -4.160 1.00 95.88 312 GLY A O 1
ATOM 2514 N N . ILE A 1 313 ? -11.893 -26.261 -5.414 1.00 96.75 313 ILE A N 1
ATOM 2515 C CA . ILE A 1 313 ? -10.710 -25.837 -6.169 1.00 96.75 313 ILE A CA 1
ATOM 2516 C C . ILE A 1 313 ? -11.009 -24.625 -7.058 1.00 96.75 313 ILE A C 1
ATOM 2518 O O . ILE A 1 313 ? -10.230 -23.674 -7.058 1.00 96.75 313 ILE A O 1
ATOM 2522 N N . LEU A 1 314 ? -12.178 -24.603 -7.708 1.00 97.00 314 LEU A N 1
ATOM 2523 C CA . LEU A 1 314 ? -12.619 -23.485 -8.540 1.00 97.00 314 LEU A CA 1
ATOM 2524 C C . LEU A 1 314 ? -12.715 -22.199 -7.713 1.00 97.00 314 LEU A C 1
ATOM 2526 O O . LEU A 1 314 ? -11.993 -21.249 -7.986 1.00 97.00 314 LEU A O 1
ATOM 2530 N N . ALA A 1 315 ? -13.476 -22.207 -6.613 1.00 96.62 315 ALA A N 1
ATOM 2531 C CA . ALA A 1 315 ? -13.581 -21.049 -5.723 1.00 96.62 315 ALA A CA 1
ATOM 2532 C C . ALA A 1 315 ? -12.222 -20.590 -5.162 1.00 96.62 315 ALA A C 1
ATOM 2534 O O . ALA A 1 315 ? -12.008 -19.399 -4.936 1.00 96.62 315 ALA A O 1
ATOM 2535 N N . ARG A 1 316 ? -11.274 -21.510 -4.926 1.00 95.00 316 ARG A N 1
ATOM 2536 C CA . ARG A 1 316 ? -9.914 -21.153 -4.494 1.00 95.00 316 ARG A CA 1
ATOM 2537 C C . ARG A 1 316 ? -9.178 -20.350 -5.567 1.00 95.00 316 ARG A C 1
ATOM 2539 O O . ARG A 1 316 ? -8.613 -19.309 -5.233 1.00 95.00 316 ARG A O 1
ATOM 2546 N N . TYR A 1 317 ? -9.169 -20.825 -6.810 1.00 96.25 317 TYR A N 1
ATOM 2547 C CA . TYR A 1 317 ? -8.476 -20.143 -7.903 1.00 96.25 317 TYR A CA 1
ATOM 2548 C C . TYR A 1 317 ? -9.206 -18.878 -8.357 1.00 96.25 317 TYR A C 1
ATOM 2550 O O . TYR A 1 317 ? -8.537 -17.882 -8.606 1.00 96.25 317 TYR A O 1
ATOM 2558 N N . THR A 1 318 ? -10.542 -18.849 -8.336 1.00 97.00 318 THR A N 1
ATOM 2559 C CA . THR A 1 318 ? -11.327 -17.632 -8.594 1.00 97.00 318 THR A CA 1
ATOM 2560 C C . THR A 1 318 ? -10.992 -16.531 -7.590 1.00 97.00 318 THR A C 1
ATOM 2562 O O . THR A 1 318 ? -10.722 -15.405 -7.994 1.00 97.00 318 THR A O 1
ATOM 2565 N N . LYS A 1 319 ? -10.905 -16.839 -6.286 1.00 95.62 319 LYS A N 1
ATOM 2566 C CA . LYS A 1 319 ? -10.485 -15.850 -5.275 1.00 95.62 319 LYS A CA 1
ATOM 2567 C C . LYS A 1 319 ? -9.080 -15.323 -5.514 1.00 95.62 319 LYS A C 1
ATOM 2569 O O . LYS A 1 319 ? -8.843 -14.134 -5.331 1.00 95.62 319 LYS A O 1
ATOM 2574 N N . LEU A 1 320 ? -8.153 -16.210 -5.876 1.00 94.12 320 LEU A N 1
ATOM 2575 C CA . LEU A 1 320 ? -6.774 -15.825 -6.155 1.00 94.12 320 LEU A CA 1
ATOM 2576 C C . LEU A 1 320 ? -6.714 -14.904 -7.376 1.00 94.12 320 LEU A C 1
ATOM 2578 O O . LEU A 1 320 ? -6.138 -13.827 -7.285 1.00 94.12 320 LEU A O 1
ATOM 2582 N N . PHE A 1 321 ? -7.365 -15.304 -8.468 1.00 96.19 321 PHE A N 1
ATOM 2583 C CA . PHE A 1 321 ? -7.469 -14.519 -9.691 1.00 96.19 321 PHE A CA 1
ATOM 2584 C C . PHE A 1 321 ? -8.080 -13.141 -9.423 1.00 96.19 321 PHE A C 1
ATOM 2586 O O . PHE A 1 321 ? -7.467 -12.136 -9.755 1.00 96.19 321 PHE A O 1
ATOM 2593 N N . LEU A 1 322 ? -9.229 -13.077 -8.743 1.00 96.88 322 LEU A N 1
ATOM 2594 C CA . LEU A 1 322 ? -9.888 -11.810 -8.424 1.00 96.88 322 LEU A CA 1
ATOM 2595 C C . LEU A 1 322 ? -9.030 -10.915 -7.524 1.00 96.88 322 LEU A C 1
ATOM 2597 O O . LEU A 1 322 ? -8.994 -9.709 -7.737 1.00 96.88 322 LEU A O 1
ATOM 2601 N N . ALA A 1 323 ? -8.315 -11.475 -6.545 1.00 95.19 323 ALA A N 1
ATOM 2602 C CA . ALA A 1 323 ? -7.411 -10.688 -5.708 1.00 95.19 323 ALA A CA 1
ATOM 2603 C C . ALA A 1 323 ? -6.273 -10.056 -6.532 1.00 95.19 323 ALA A C 1
ATOM 2605 O O . ALA A 1 323 ? -5.956 -8.886 -6.323 1.00 95.19 323 ALA A O 1
ATOM 2606 N N . PHE A 1 324 ? -5.691 -10.797 -7.483 1.00 94.50 324 PHE A N 1
ATOM 2607 C CA . PHE A 1 324 ? -4.679 -10.261 -8.398 1.00 94.50 324 PHE A CA 1
ATOM 2608 C C . PHE A 1 324 ? -5.265 -9.262 -9.399 1.00 94.50 324 PHE A C 1
ATOM 2610 O O . PHE A 1 324 ? -4.652 -8.224 -9.615 1.00 94.50 324 PHE A O 1
ATOM 2617 N N . LEU A 1 325 ? -6.461 -9.511 -9.938 1.00 95.56 325 LEU A N 1
ATOM 2618 C CA . LEU A 1 325 ? -7.149 -8.585 -10.841 1.00 95.56 325 LEU A CA 1
ATOM 2619 C C . LEU A 1 325 ? -7.431 -7.240 -10.159 1.00 95.56 325 LEU A C 1
ATOM 2621 O O . LEU A 1 325 ? -7.133 -6.189 -10.713 1.00 95.56 325 LEU A O 1
ATOM 2625 N N . ILE A 1 326 ? -7.953 -7.261 -8.928 1.00 95.19 326 ILE A N 1
ATOM 2626 C CA . ILE A 1 326 ? -8.192 -6.039 -8.145 1.00 95.19 326 ILE A CA 1
ATOM 2627 C C . ILE A 1 326 ? -6.868 -5.317 -7.857 1.00 95.19 326 ILE A C 1
ATOM 2629 O O . ILE A 1 326 ? -6.816 -4.091 -7.917 1.00 95.19 326 ILE A O 1
ATOM 2633 N N . SER A 1 327 ? -5.791 -6.062 -7.585 1.00 94.00 327 SER A N 1
ATOM 2634 C CA . SER A 1 327 ? -4.455 -5.483 -7.412 1.00 94.00 327 SER A CA 1
ATOM 2635 C C . SER A 1 327 ? -3.956 -4.815 -8.696 1.00 94.00 327 SER A C 1
ATOM 2637 O O . SER A 1 327 ? -3.460 -3.696 -8.628 1.00 94.00 327 SER A O 1
ATOM 2639 N N . GLY A 1 328 ? -4.110 -5.464 -9.854 1.00 93.00 328 GLY A N 1
ATOM 2640 C CA . GLY A 1 328 ? -3.722 -4.919 -11.159 1.00 93.00 328 GLY A CA 1
ATOM 2641 C C . GLY A 1 328 ? -4.497 -3.649 -11.505 1.00 93.00 328 GLY A C 1
ATOM 2642 O O . GLY A 1 328 ? -3.895 -2.642 -11.855 1.00 93.00 328 GLY A O 1
ATOM 2643 N N . LEU A 1 329 ? -5.815 -3.633 -11.274 1.00 92.38 329 LEU A N 1
ATOM 2644 C CA . LEU A 1 329 ? -6.645 -2.433 -11.449 1.00 92.38 329 LEU A CA 1
ATOM 2645 C C . LEU A 1 329 ? -6.190 -1.279 -10.544 1.00 92.38 329 LEU A C 1
ATOM 2647 O O . LEU A 1 329 ? -6.094 -0.139 -10.990 1.00 92.38 329 LEU A O 1
ATOM 2651 N N . MET A 1 330 ? -5.869 -1.572 -9.281 1.00 92.19 330 MET A N 1
ATOM 2652 C CA . MET A 1 330 ? -5.331 -0.580 -8.346 1.00 92.19 330 MET A CA 1
ATOM 2653 C C . MET A 1 330 ? -4.007 0.017 -8.851 1.00 92.19 330 MET A C 1
ATOM 2655 O O . MET A 1 330 ? -3.806 1.227 -8.742 1.00 92.19 330 MET A O 1
ATOM 2659 N N . HIS A 1 331 ? -3.116 -0.811 -9.406 1.00 90.88 331 HIS A N 1
ATOM 2660 C CA . HIS A 1 331 ? -1.856 -0.348 -9.988 1.00 90.88 331 HIS A CA 1
ATOM 2661 C C . HIS A 1 331 ? -2.069 0.442 -11.283 1.00 90.88 331 HIS A C 1
ATOM 2663 O O . HIS A 1 331 ? -1.497 1.520 -11.415 1.00 90.88 331 HIS A O 1
ATOM 2669 N N . ALA A 1 332 ? -2.970 0.002 -12.164 1.00 90.06 332 ALA A N 1
ATOM 2670 C CA . ALA A 1 332 ? -3.318 0.725 -13.384 1.00 90.06 332 ALA A CA 1
ATOM 2671 C C . ALA A 1 332 ? -3.849 2.131 -13.076 1.00 90.06 332 ALA A C 1
ATOM 2673 O O . ALA A 1 332 ? -3.441 3.101 -13.705 1.00 90.06 332 ALA A O 1
ATOM 2674 N N . PHE A 1 333 ? -4.690 2.284 -12.051 1.00 89.00 333 PHE A N 1
ATOM 2675 C CA . PHE A 1 333 ? -5.143 3.608 -11.618 1.00 89.00 333 PHE A CA 1
ATOM 2676 C C . PHE A 1 333 ? -4.016 4.481 -11.051 1.00 89.00 333 PHE A C 1
ATOM 2678 O O . PHE A 1 333 ? -4.038 5.697 -11.231 1.00 89.00 333 PHE A O 1
ATOM 2685 N N . ALA A 1 334 ? -3.021 3.889 -10.386 1.00 88.44 334 ALA A N 1
ATOM 2686 C CA . ALA A 1 334 ? -1.846 4.625 -9.923 1.00 88.44 334 ALA A CA 1
ATOM 2687 C C . ALA A 1 334 ? -0.904 5.026 -11.077 1.00 88.44 334 ALA A C 1
ATOM 2689 O O . ALA A 1 334 ? -0.287 6.086 -11.000 1.00 88.44 334 ALA A O 1
ATOM 2690 N N . GLU A 1 335 ? -0.821 4.225 -12.145 1.00 88.00 335 GLU A N 1
ATOM 2691 C CA . GLU A 1 335 ? -0.102 4.565 -13.384 1.00 88.00 335 GLU A CA 1
ATOM 2692 C C . GLU A 1 335 ? -0.802 5.684 -14.155 1.00 88.00 335 GLU A C 1
ATOM 2694 O O . GLU A 1 335 ? -0.153 6.626 -14.594 1.00 88.00 335 GLU A O 1
ATOM 2699 N N . VAL A 1 336 ? -2.133 5.651 -14.257 1.00 88.88 336 VAL A N 1
ATOM 2700 C CA . VAL A 1 336 ? -2.893 6.740 -14.897 1.00 88.88 336 VAL A CA 1
ATOM 2701 C C . VAL A 1 336 ? -2.614 8.082 -14.240 1.00 88.88 336 VAL A C 1
ATOM 2703 O O . VAL A 1 336 ? -2.523 9.099 -14.926 1.00 88.88 336 VAL A O 1
ATOM 2706 N N . ALA A 1 337 ? -2.397 8.087 -12.923 1.00 87.62 337 ALA A N 1
ATOM 2707 C CA . ALA A 1 337 ? -2.077 9.306 -12.199 1.00 87.62 337 ALA A CA 1
ATOM 2708 C C . ALA A 1 337 ? -0.781 9.976 -12.676 1.00 87.62 337 ALA A C 1
ATOM 2710 O O . ALA A 1 337 ? -0.612 11.176 -12.485 1.00 87.62 337 ALA A O 1
ATOM 2711 N N . THR A 1 338 ? 0.133 9.233 -13.312 1.00 85.56 338 THR A N 1
ATOM 2712 C CA . THR A 1 338 ? 1.366 9.785 -13.889 1.00 85.56 338 THR A CA 1
ATOM 2713 C C . THR A 1 338 ? 1.156 10.433 -15.259 1.00 85.56 338 THR A C 1
ATOM 2715 O O . THR A 1 338 ? 2.131 10.854 -15.878 1.00 85.56 338 THR A O 1
ATOM 2718 N N . GLY A 1 339 ? -0.085 10.490 -15.754 1.00 82.06 339 GLY A N 1
ATOM 2719 C CA . GLY A 1 339 ? -0.435 10.987 -17.085 1.00 82.06 339 GLY A CA 1
ATOM 2720 C C . GLY A 1 339 ? -0.335 9.934 -18.193 1.00 82.06 339 GLY A C 1
ATOM 2721 O O . GLY A 1 339 ? -0.518 10.263 -19.363 1.00 82.06 339 GLY A O 1
ATOM 2722 N N . LEU A 1 340 ? -0.054 8.670 -17.857 1.00 80.75 340 LEU A N 1
ATOM 2723 C CA . LEU A 1 340 ? -0.071 7.576 -18.829 1.00 80.75 340 LEU A CA 1
ATOM 2724 C C . LEU A 1 340 ? -1.518 7.175 -19.135 1.00 80.75 340 LEU A C 1
ATOM 2726 O O . LEU A 1 340 ? -2.336 6.998 -18.235 1.00 80.75 340 LEU A O 1
ATOM 2730 N N . ALA A 1 341 ? -1.855 7.004 -20.413 1.00 78.50 341 ALA A N 1
ATOM 2731 C CA . ALA A 1 341 ? -3.160 6.456 -20.767 1.00 78.50 341 ALA A CA 1
ATOM 2732 C C . ALA A 1 341 ? -3.246 4.976 -20.354 1.00 78.50 341 ALA A C 1
ATOM 2734 O O . ALA A 1 341 ? -2.267 4.244 -20.479 1.00 78.50 341 ALA A O 1
ATOM 2735 N N . LEU A 1 342 ? -4.434 4.519 -19.939 1.00 76.12 342 LEU A N 1
ATOM 2736 C CA . LEU A 1 342 ? -4.656 3.146 -19.455 1.00 76.12 342 LEU A CA 1
ATOM 2737 C C . LEU A 1 342 ? -4.120 2.057 -20.398 1.00 76.12 342 LEU A C 1
ATOM 2739 O O . LEU A 1 342 ? -3.553 1.077 -19.934 1.00 76.12 342 LEU A O 1
ATOM 2743 N N . HIS A 1 343 ? -4.275 2.233 -21.712 1.00 76.38 343 HIS A N 1
ATOM 2744 C CA . HIS A 1 343 ? -3.846 1.253 -22.719 1.00 76.38 343 HIS A CA 1
ATOM 2745 C C . HIS A 1 343 ? -2.329 1.236 -22.976 1.00 76.38 343 HIS A C 1
ATOM 2747 O O . HIS A 1 343 ? -1.846 0.347 -23.668 1.00 76.38 343 HIS A O 1
ATOM 2753 N N . HIS A 1 344 ? -1.587 2.206 -22.435 1.00 74.44 344 HIS A N 1
ATOM 2754 C CA . HIS A 1 344 ? -0.122 2.226 -22.439 1.00 74.44 344 HIS A CA 1
ATOM 2755 C C . HIS A 1 344 ? 0.475 1.711 -21.117 1.00 74.44 344 HIS A C 1
ATOM 2757 O O . HIS A 1 344 ? 1.695 1.594 -21.010 1.00 74.44 344 HIS A O 1
ATOM 2763 N N . GLY A 1 345 ? -0.361 1.446 -20.107 1.00 69.50 345 GLY A N 1
ATOM 2764 C CA . GLY A 1 345 ? 0.065 0.934 -18.806 1.00 69.50 345 GLY A CA 1
ATOM 2765 C C . GLY A 1 345 ? 0.473 -0.539 -18.860 1.00 69.50 345 GLY A C 1
ATOM 2766 O O . GLY A 1 345 ? -0.019 -1.303 -19.686 1.00 69.50 345 GLY A O 1
ATOM 2767 N N . GLY A 1 346 ? 1.374 -0.942 -17.962 1.00 72.75 346 GLY A N 1
ATOM 2768 C CA . GLY A 1 346 ? 1.867 -2.323 -17.852 1.00 72.75 346 GLY A CA 1
ATOM 2769 C C . GLY A 1 346 ? 1.211 -3.128 -16.726 1.00 72.75 346 GLY A C 1
ATOM 2770 O O . GLY A 1 346 ? 1.612 -4.260 -16.463 1.00 72.75 346 GLY A O 1
ATOM 2771 N N . SER A 1 347 ? 0.253 -2.526 -16.019 1.00 75.62 347 SER A N 1
ATOM 2772 C CA . SER A 1 347 ? -0.324 -3.061 -14.781 1.00 75.62 347 SER A CA 1
ATOM 2773 C C . SER A 1 347 ? -1.441 -4.104 -14.946 1.00 75.62 347 SER A C 1
ATOM 2775 O O . SER A 1 347 ? -1.819 -4.721 -13.943 1.00 75.62 347 SER A O 1
ATOM 2777 N N . LEU A 1 348 ? -1.993 -4.288 -16.154 1.00 59.88 348 LEU A N 1
ATOM 2778 C CA . LEU A 1 348 ? -3.126 -5.186 -16.440 1.00 59.88 348 LEU A CA 1
ATOM 2779 C C . LEU A 1 348 ?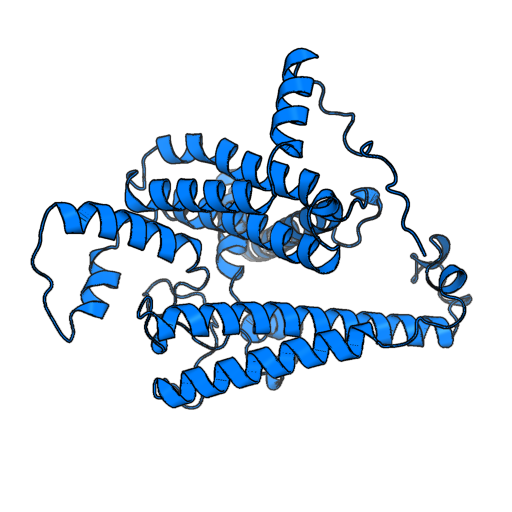 -2.795 -6.274 -17.458 1.00 59.88 348 LEU A C 1
ATOM 2781 O O . LEU A 1 348 ? -2.088 -5.966 -18.442 1.00 59.88 348 LEU A O 1
#

Secondary structure (DSSP, 8-state):
-------S-TT-----S-HHHHHHHHHHHHSS-HHHHHHHHHHHHHHHHHHS-TT-THHHHHHHHHHHHHHHHHHHHHHHS-HHHHHHHHHHHHHHHHHHIIIIIIS---HHHHHHHHHHHHTTT------HHHHHHHHHHHHHHHHH-TT-TTSTTPPTTPPPPGGG-PPPHHHHHHHHHHHHHHHHHHHHHHHHSPPPSSHHHHT-GGGS-SGGGTTT--HHHHHHHHHHHHHHHHHHHHHHHHHHHHHHHHHHHTTSS-GGG---SS--GGGTTSHHHIIIIIS--TTHHHHHHHHHHIIIIIS-PPTTHHHHHHHHHHHHHHHHHHHHHHHHTTT--GGG-S--

Foldseek 3Di:
DDPDQPDPPQDPDDPPDDPVRVVVLVCVLAVDDLVVLLVVLLQLQLCLALPPQLPDCVLVVCLVSLVSSLVSLLAHVQVHHDLLVLLVSSLLSVLLSLLCCLQRPQVSHHCVVPVCPVVVVVPVPDDDDDDPVCSVVVSSLVSSCSSQLLQVFPDPSGFPQQAAPDVNDQDDLVVLLVVLVVLLVVLVVLLVVLVPDDDQVPNCVLVPPVVPDCVVQVVPQDPSSVVNVVVVVVSVVSNVVSVVSNVLSVVVNVCSVVVVDDSSSSGRQAADPVQVPDPCSCVNHGHRSSCVSSLQRVQLCCLCVVVVHDPDPVSVVSSVVSSLVSVLVSSLSSVVSSVDRSVRDPSD

pLDDT: mean 84.57, std 17.17, range [23.59, 98.56]

Nearest PDB structures (foldseek):
  8s1u-assembly1_H  TM=2.624E-01  e=5.359E+00  Bacillus subtilis subsp. subtilis str. 168

Mean predicted aligned error: 8.36 Å

Radius of gyration: 22.24 Å; Cα contacts (8 Å, |Δi|>4): 370; chains: 1; bounding box: 50×49×67 Å